Protein AF-0000000075719813 (afdb_homodimer)

Nearest PDB structures (foldseek):
  4p6z-assembly1_S  TM=9.663E-01  e=1.764E-14  Homo sapiens
  6uri-assembly1_S  TM=9.688E-01  e=1.043E-13  Homo sapiens
  7r4h-assembly1_S  TM=9.570E-01  e=7.222E-14  Homo sapiens
  6owt-assembly1_S  TM=9.642E-01  e=3.144E-13  Rattus norvegicus
  6cm9-assembly1_S  TM=9.574E-01  e=3.554E-13  Homo sapiens

Sequence (282 aa):
MIKFFLIVNRYGQTRLAQYYGERPSIEERQKLESEIIRQCVSRNEQMSFTFHHGDLKIVYKRYLAIYCIAAVEEDSNEIAVVSFFDFFFQTLREYFGDITEFHILYNLPQAYTALNEIIVDGQIVETSKQKVVTMLNSIYIMIKFFLIVNRYGQTRLAQYYGERPSIEERQKLESEIIRQCVSRNEQMSFTFHHGDLKIVYKRYLAIYCIAAVEEDSNEIAVVSFFDFFFQTLREYFGDITEFHILYNLPQAYTALNEIIVDGQIVETSKQKVVTMLNSIYI

Solvent-accessible surface area (backbone atoms only — not comparable to full-atom values): 15788 Å² total; per-residue (Å²): 74,38,40,31,41,35,35,24,37,82,85,65,47,76,77,43,59,47,76,27,83,82,75,70,54,69,68,55,47,52,54,52,48,53,54,50,45,51,55,60,71,69,49,59,92,84,53,74,52,56,50,73,60,88,92,35,32,35,41,42,49,76,59,95,57,34,35,41,39,33,36,27,43,84,85,42,60,63,66,60,52,54,50,46,52,52,49,51,50,51,43,44,23,71,71,67,70,47,81,47,69,65,51,44,56,68,34,45,72,57,51,51,51,48,46,57,62,25,34,56,86,27,35,82,76,49,86,50,56,64,60,50,52,50,52,50,40,67,75,75,94,72,39,40,32,43,37,34,25,36,82,85,65,47,75,77,44,60,47,74,28,82,79,74,70,54,71,68,56,47,50,54,52,47,53,55,50,44,51,54,59,71,69,49,57,91,87,53,72,50,56,51,72,58,88,92,34,33,35,40,43,51,77,59,94,57,33,34,40,40,32,34,27,42,84,84,43,59,62,66,59,51,53,48,46,53,52,50,52,52,52,43,44,22,71,71,67,72,47,80,49,67,62,51,45,55,69,34,45,71,57,50,52,52,46,47,56,60,26,35,56,89,29,34,82,76,50,86,51,55,66,60,49,52,52,52,52,42,67,75,76,95

InterPro domains:
  IPR011012 Longin-like domain superfamily [SSF64356] (1-137)
  IPR016635 Adaptor protein complex, sigma subunit [PIRSF015588] (1-137)
  IPR016635 Adaptor protein complex, sigma subunit [PTHR11753] (2-137)
  IPR022775 AP complex, mu/sigma subunit [PF01217] (1-137)

Secondary structure (DSSP, 8-state):
-EEEEEEEETTS-EEEEEE-SS---HHHHHHHHHHHHHHHHHS-TTS-SEEEETTEEEEEEEETTEEEEEEE-TTS-HHHHHHHHHHHHHHHHHHHS--SHHHHHTTHHHHHHHHHHHEETTEE----HHHHHHHHHHHH-/-EEEEEEEETTS-EEEEEE-SS---HHHHHHHHHHHHHHHHHS-TTS-SEEEETTEEEEEEEETTEEEEEEE-TTS-HHHHHHHHHHHHHHHHHHHS--SHHHHHTTHHHHHHHHHHHEETTEE----HHHHHHHHHHHH-

Foldseek 3Di:
DWQKKFKAFLVLHTLDIDGFDDDDDPVVVVVVSSVVSVVVNPDDPPDAQWDDDVQWIWGWDDDPGMMMIITDHPPDDNVVVVLVVVQLLVLLCVQQVDDDPVSCNVCVVLSVQLVCVQDDNRDGDDRDSVVSNVVSVVVPD/DWQKKFKAFLVLHTLDIDGFDDDDDPVVVVVVSSVVSVVQNPDDPPDAQWDDDVQWIWGWDDDPGMMMIITDHPPDDNVVVVLVVVQLLVLLCVQQVDDDPVSCNVCVVLSVQLVCVQDDNRDGDDRDSVVSNVVSVVVPD

Radius of gyration: 19.2 Å; Cα contacts (8 Å, |Δi|>4): 393; chains: 2; bounding box: 37×56×49 Å

Organism: Trichomonas vaginalis (strain ATCC PRA-98 / G3) (NCBI:txid412133)

pLDDT: mean 92.52, std 5.76, range [66.75, 98.44]

Structure (mmCIF, N/CA/C/O backbone):
data_AF-0000000075719813-model_v1
#
loop_
_entity.id
_entity.type
_entity.pdbx_description
1 polymer 'AP complex subunit sigma'
#
loop_
_atom_site.group_PDB
_atom_site.id
_atom_site.type_symbol
_atom_site.label_atom_id
_atom_site.label_alt_id
_atom_site.label_comp_id
_atom_site.label_asym_id
_atom_site.label_entity_id
_atom_site.label_seq_id
_atom_site.pdbx_PDB_ins_code
_atom_site.Cartn_x
_atom_site.Cartn_y
_atom_site.Cartn_z
_atom_site.occupancy
_atom_site.B_iso_or_equiv
_atom_site.auth_seq_id
_atom_site.auth_comp_id
_atom_site.auth_asym_id
_atom_site.auth_atom_id
_atom_site.pdbx_PDB_model_num
ATOM 1 N N . MET A 1 1 ? -6.551 -19.406 -12.961 1 94.12 1 MET A N 1
ATOM 2 C CA . MET A 1 1 ? -6.82 -18 -12.617 1 94.12 1 MET A CA 1
ATOM 3 C C . MET A 1 1 ? -6.27 -17.656 -11.242 1 94.12 1 MET A C 1
ATOM 5 O O . MET A 1 1 ? -6.34 -18.484 -10.32 1 94.12 1 MET A O 1
ATOM 9 N N . ILE A 1 2 ? -5.742 -16.578 -11.109 1 97.31 2 ILE A N 1
ATOM 10 C CA . ILE A 1 2 ? -5.227 -16.094 -9.836 1 97.31 2 ILE A CA 1
ATOM 11 C C . ILE A 1 2 ? -6.375 -15.57 -8.977 1 97.31 2 ILE A C 1
ATOM 13 O O . ILE A 1 2 ? -7.207 -14.789 -9.453 1 97.31 2 ILE A O 1
ATOM 17 N N . LYS A 1 3 ? -6.391 -16.016 -7.77 1 96.88 3 LYS A N 1
ATOM 18 C CA . LYS A 1 3 ? -7.422 -15.555 -6.84 1 96.88 3 LYS A CA 1
ATOM 19 C C . LYS A 1 3 ? -6.949 -14.336 -6.051 1 96.88 3 LYS A C 1
ATOM 21 O O . LYS A 1 3 ? -7.73 -13.422 -5.789 1 96.88 3 LYS A O 1
ATOM 26 N N . PHE A 1 4 ? -5.781 -14.344 -5.637 1 97.81 4 PHE A N 1
ATOM 27 C CA . PHE A 1 4 ? -5.184 -13.156 -5.043 1 97.81 4 PHE A CA 1
ATOM 28 C C . PHE A 1 4 ? -3.666 -13.188 -5.18 1 97.81 4 PHE A C 1
ATOM 30 O O . PHE A 1 4 ? -3.082 -14.242 -5.422 1 97.81 4 PHE A O 1
ATOM 37 N N . PHE A 1 5 ? -3.092 -12.078 -5.105 1 98.38 5 PHE A N 1
ATOM 38 C CA . PHE A 1 5 ? -1.653 -11.852 -5.188 1 98.38 5 PHE A CA 1
ATOM 39 C C . PHE A 1 5 ? -1.184 -10.961 -4.039 1 98.38 5 PHE A C 1
ATOM 41 O O . PHE A 1 5 ? -1.769 -9.906 -3.785 1 98.38 5 PHE A O 1
ATOM 48 N N . LEU A 1 6 ? -0.116 -11.422 -3.314 1 98.06 6 LEU A N 1
ATOM 49 C CA . LEU A 1 6 ? 0.406 -10.703 -2.158 1 98.06 6 LEU A CA 1
ATOM 50 C C . LEU A 1 6 ? 1.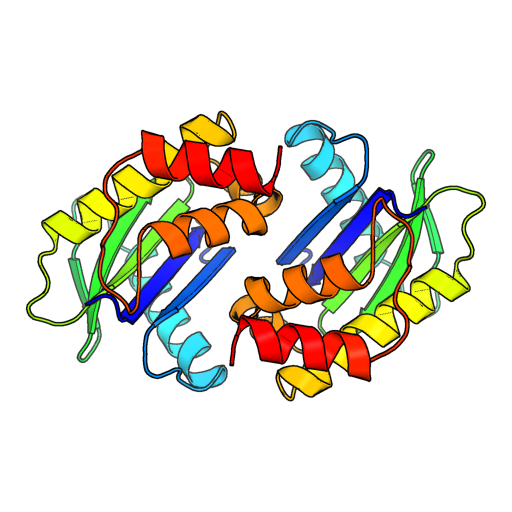903 -10.461 -2.303 1 98.06 6 LEU A C 1
ATOM 52 O O . LEU A 1 6 ? 2.629 -11.305 -2.824 1 98.06 6 LEU A O 1
ATOM 56 N N . ILE A 1 7 ? 2.328 -9.375 -1.845 1 97.69 7 ILE A N 1
ATOM 57 C CA . ILE A 1 7 ? 3.732 -9.109 -1.557 1 97.69 7 ILE A CA 1
ATOM 58 C C . ILE A 1 7 ? 3.93 -8.945 -0.051 1 97.69 7 ILE A C 1
ATOM 60 O O . ILE A 1 7 ? 3.275 -8.109 0.581 1 97.69 7 ILE A O 1
ATOM 64 N N . VAL A 1 8 ? 4.828 -9.773 0.473 1 96.5 8 VAL A N 1
ATOM 65 C CA . VAL A 1 8 ? 5.004 -9.875 1.918 1 96.5 8 VAL A CA 1
ATOM 66 C C . VAL A 1 8 ? 6.48 -9.727 2.271 1 96.5 8 VAL A C 1
ATOM 68 O O . VAL A 1 8 ? 7.348 -10.281 1.594 1 96.5 8 VAL A O 1
ATOM 71 N N . ASN A 1 9 ? 6.766 -8.969 3.334 1 94.5 9 ASN A N 1
ATOM 72 C CA . ASN A 1 9 ? 8.164 -8.852 3.727 1 94.5 9 ASN A CA 1
ATOM 73 C C . ASN A 1 9 ? 8.609 -10.031 4.582 1 94.5 9 ASN A C 1
ATOM 75 O O . ASN A 1 9 ? 7.812 -10.922 4.879 1 94.5 9 ASN A O 1
ATOM 79 N N . ARG A 1 10 ? 9.852 -10.008 4.973 1 89.56 10 ARG A N 1
ATOM 80 C CA . ARG A 1 10 ? 10.453 -11.141 5.664 1 89.56 10 ARG A CA 1
ATOM 81 C C . ARG A 1 10 ? 9.82 -11.344 7.035 1 89.56 10 ARG A C 1
ATOM 83 O O . ARG A 1 10 ? 9.961 -12.414 7.637 1 89.56 10 ARG A O 1
ATOM 90 N N . TYR A 1 11 ? 9.109 -10.352 7.531 1 90.88 11 TYR A N 1
ATOM 91 C CA . TYR A 1 11 ? 8.492 -10.445 8.852 1 90.88 11 TYR A CA 1
ATOM 92 C C . TYR A 1 11 ? 7.039 -10.891 8.742 1 90.88 11 TYR A C 1
ATOM 94 O O . TYR A 1 11 ? 6.324 -10.953 9.742 1 90.88 11 TYR A O 1
ATOM 102 N N . GLY A 1 12 ? 6.605 -11.109 7.566 1 93.31 12 GLY A N 1
ATOM 103 C CA . GLY A 1 12 ? 5.25 -11.594 7.352 1 93.31 12 GLY A CA 1
ATOM 104 C C . GLY A 1 12 ? 4.234 -10.469 7.207 1 93.31 12 GLY A C 1
ATOM 105 O O . GLY A 1 12 ? 3.029 -10.703 7.332 1 93.31 12 GLY A O 1
ATOM 106 N N . GLN A 1 13 ? 4.738 -9.281 7.012 1 92.69 13 GLN A N 1
ATOM 107 C CA . GLN A 1 13 ? 3.828 -8.156 6.836 1 92.69 13 GLN A CA 1
ATOM 108 C C . GLN A 1 13 ? 3.457 -7.969 5.371 1 92.69 13 GLN A C 1
ATOM 110 O O . GLN A 1 13 ? 4.336 -7.902 4.504 1 92.69 13 GLN A O 1
ATOM 115 N N . THR A 1 14 ? 2.166 -7.859 5.125 1 95.94 14 THR A N 1
ATOM 116 C CA . THR A 1 14 ? 1.684 -7.645 3.766 1 95.94 14 THR A CA 1
ATOM 117 C C . THR A 1 14 ? 1.892 -6.191 3.344 1 95.94 14 THR A C 1
ATOM 119 O O . THR A 1 14 ? 1.506 -5.27 4.062 1 95.94 14 THR A O 1
ATOM 122 N N . ARG A 1 15 ? 2.541 -5.992 2.205 1 95.25 15 ARG A N 1
ATOM 123 C CA . ARG A 1 15 ? 2.793 -4.66 1.668 1 95.25 15 ARG A CA 1
ATOM 124 C C . ARG A 1 15 ? 1.827 -4.336 0.533 1 95.25 15 ARG A C 1
ATOM 126 O O . ARG A 1 15 ? 1.467 -3.174 0.331 1 95.25 15 ARG A O 1
ATOM 133 N N . LEU A 1 16 ? 1.413 -5.363 -0.159 1 97.38 16 LEU A N 1
ATOM 134 C CA . LEU A 1 16 ? 0.489 -5.242 -1.281 1 97.38 16 LEU A CA 1
ATOM 135 C C . LEU A 1 16 ? -0.438 -6.449 -1.354 1 97.38 16 LEU A C 1
ATOM 137 O O . LEU A 1 16 ? 0.01 -7.59 -1.221 1 97.38 16 LEU A O 1
ATOM 141 N N . ALA A 1 17 ? -1.687 -6.234 -1.434 1 97.38 17 ALA A N 1
ATOM 142 C CA . ALA A 1 17 ? -2.684 -7.289 -1.585 1 97.38 17 ALA A CA 1
ATOM 143 C C . ALA A 1 17 ? -3.66 -6.965 -2.713 1 97.38 17 ALA A C 1
ATOM 145 O O . ALA A 1 17 ? -4.211 -5.863 -2.766 1 97.38 17 ALA A O 1
ATOM 146 N N . GLN A 1 18 ? -3.855 -7.883 -3.607 1 96.94 18 GLN A N 1
ATOM 147 C CA . GLN A 1 18 ? -4.828 -7.758 -4.688 1 96.94 18 GLN A CA 1
ATOM 148 C C . GLN A 1 18 ? -5.664 -9.031 -4.824 1 96.94 18 GLN A C 1
ATOM 150 O O . GLN A 1 18 ? -5.117 -10.125 -4.977 1 96.94 18 GLN A O 1
ATOM 155 N N . TYR A 1 19 ? -6.902 -8.898 -4.754 1 96.06 19 TYR A N 1
ATOM 156 C CA . TYR A 1 19 ? -7.836 -10.016 -4.875 1 96.06 19 TYR A CA 1
ATOM 157 C C . TYR A 1 19 ? -8.633 -9.922 -6.168 1 96.06 19 TYR A C 1
ATOM 159 O O . TYR A 1 19 ? -9 -8.82 -6.602 1 96.06 19 TYR A O 1
ATOM 167 N N . TYR A 1 20 ? -8.852 -11.047 -6.684 1 95.31 20 TYR A N 1
ATOM 168 C CA . TYR A 1 20 ? -9.617 -11.109 -7.918 1 95.31 20 TYR A CA 1
ATOM 169 C C . TYR A 1 20 ? -10.883 -11.938 -7.73 1 95.31 20 TYR A C 1
ATOM 171 O O . TYR A 1 20 ? -10.859 -12.984 -7.07 1 95.31 20 TYR A O 1
ATOM 179 N N . GLY A 1 21 ? -11.93 -11.555 -8.289 1 89.62 21 GLY A N 1
ATOM 180 C CA . GLY A 1 21 ? -13.188 -12.266 -8.164 1 89.62 21 GLY A CA 1
ATOM 181 C C . GLY A 1 21 ? -13.898 -11.992 -6.852 1 89.62 21 GLY A C 1
ATOM 182 O O . GLY A 1 21 ? -14.086 -10.836 -6.473 1 89.62 21 GLY A O 1
ATOM 183 N N . GLU A 1 22 ? -14.273 -13.109 -6.129 1 83.19 22 GLU A N 1
ATOM 184 C CA . GLU A 1 22 ? -14.984 -12.938 -4.863 1 83.19 22 GLU A CA 1
ATOM 185 C C . GLU A 1 22 ? -14.047 -12.43 -3.771 1 83.19 22 GLU A C 1
ATOM 187 O O . GLU A 1 22 ? -12.914 -12.906 -3.645 1 83.19 22 GLU A O 1
ATOM 192 N N . ARG A 1 23 ? -14.492 -11.453 -3.094 1 82.88 23 ARG A N 1
ATOM 193 C CA . ARG A 1 23 ? -13.703 -10.883 -2.006 1 82.88 23 ARG A CA 1
ATOM 194 C C . ARG A 1 23 ? -14.273 -11.289 -0.649 1 82.88 23 ARG A C 1
ATOM 196 O O . ARG A 1 23 ? -15.328 -10.805 -0.239 1 82.88 23 ARG A O 1
ATOM 203 N N . PRO A 1 24 ? -13.484 -12.188 -0.061 1 88.06 24 PRO A N 1
ATOM 204 C CA . PRO A 1 24 ? -13.906 -12.516 1.302 1 88.06 24 PRO A CA 1
ATOM 205 C C . PRO A 1 24 ? -13.922 -11.305 2.225 1 88.06 24 PRO A C 1
ATOM 207 O O . PRO A 1 24 ? -13.438 -10.234 1.854 1 88.06 24 PRO A O 1
ATOM 210 N N . SER A 1 25 ? -14.602 -11.461 3.352 1 90 25 SER A N 1
ATOM 211 C CA . SER A 1 25 ? -14.57 -10.398 4.352 1 90 25 SER A CA 1
ATOM 212 C C . SER A 1 25 ? -13.148 -10.086 4.789 1 90 25 SER A C 1
ATOM 214 O O . SER A 1 25 ? -12.234 -10.891 4.574 1 90 25 SER A O 1
ATOM 216 N N . ILE A 1 26 ? -12.938 -9.023 5.398 1 90.12 26 ILE A N 1
ATOM 217 C CA . ILE A 1 26 ? -11.625 -8.602 5.871 1 90.12 26 ILE A CA 1
ATOM 218 C C . ILE A 1 26 ? -11.094 -9.625 6.879 1 90.12 26 ILE A C 1
ATOM 220 O O . ILE A 1 26 ? -9.922 -10 6.824 1 90.12 26 ILE A O 1
ATOM 224 N N . GLU A 1 27 ? -11.945 -10.055 7.73 1 91.06 27 GLU A N 1
ATOM 225 C CA . GLU A 1 27 ? -11.555 -11.031 8.742 1 91.06 27 GLU A CA 1
ATOM 226 C C . GLU A 1 27 ? -11.094 -12.336 8.102 1 91.06 27 GLU A C 1
ATOM 228 O O . GLU A 1 27 ? -10.094 -12.922 8.523 1 91.06 27 GLU A O 1
ATOM 233 N N . GLU A 1 28 ? -11.82 -12.773 7.098 1 92.62 28 GLU A N 1
ATOM 234 C CA . GLU A 1 28 ? -11.469 -14 6.387 1 92.62 28 GLU A CA 1
ATOM 235 C C . GLU A 1 28 ? -10.148 -13.852 5.645 1 92.62 28 GLU A C 1
ATOM 237 O O . GLU A 1 28 ? -9.32 -14.766 5.641 1 92.62 28 GLU A O 1
ATOM 242 N N . ARG A 1 29 ? -9.945 -12.703 5.047 1 93.81 29 ARG A N 1
ATOM 243 C CA . ARG A 1 29 ? -8.703 -12.438 4.328 1 93.81 29 ARG A CA 1
ATOM 244 C C . ARG A 1 29 ? -7.516 -12.43 5.281 1 93.81 29 ARG A C 1
ATOM 246 O O . ARG A 1 29 ? -6.48 -13.039 5 1 93.81 29 ARG A O 1
ATOM 253 N N . GLN A 1 30 ? -7.695 -11.773 6.41 1 94.12 30 GLN A N 1
ATOM 254 C CA . GLN A 1 30 ? -6.637 -11.695 7.41 1 94.12 30 GLN A CA 1
ATOM 255 C C . GLN A 1 30 ? -6.234 -13.086 7.891 1 94.12 30 GLN A C 1
ATOM 257 O O . GLN A 1 30 ? -5.043 -13.398 7.977 1 94.12 30 GLN A O 1
ATOM 262 N N . LYS A 1 31 ? -7.234 -13.859 8.203 1 95 31 LYS A N 1
ATOM 263 C CA . LYS A 1 31 ? -6.98 -15.219 8.68 1 95 31 LYS A CA 1
ATOM 264 C C . LYS A 1 31 ? -6.277 -16.047 7.613 1 95 31 LYS A C 1
ATOM 266 O O . LYS A 1 31 ? -5.277 -16.719 7.895 1 95 31 LYS A O 1
ATOM 271 N N . LEU A 1 32 ? -6.812 -16 6.453 1 94.88 32 LEU A N 1
ATOM 272 C CA . LEU A 1 32 ? -6.273 -16.75 5.332 1 94.88 32 LEU A CA 1
ATOM 273 C C . LEU A 1 32 ? -4.828 -16.359 5.055 1 94.88 32 LEU A C 1
ATOM 275 O O . LEU A 1 32 ? -3.955 -17.234 4.949 1 94.88 32 LEU A O 1
ATOM 279 N N . GLU A 1 33 ? -4.535 -15.086 4.984 1 96.38 33 GLU A N 1
ATOM 280 C CA . GLU A 1 33 ? -3.189 -14.594 4.703 1 96.38 33 GLU A CA 1
ATOM 281 C C . GLU A 1 33 ? -2.213 -15 5.805 1 96.38 33 GLU A C 1
ATOM 283 O O . GLU A 1 33 ? -1.09 -15.422 5.523 1 96.38 33 GLU A O 1
ATOM 288 N N . SER A 1 34 ? -2.705 -14.82 7.039 1 96.19 34 SER A N 1
ATOM 289 C CA . SER A 1 34 ? -1.83 -15.156 8.156 1 96.19 34 SER A CA 1
ATOM 290 C C . SER A 1 34 ? -1.366 -16.609 8.078 1 96.19 34 SER A C 1
ATOM 292 O O . SER A 1 34 ? -0.189 -16.906 8.297 1 96.19 34 SER A O 1
ATOM 294 N N . GLU A 1 35 ? -2.244 -17.5 7.746 1 96.44 35 GLU A N 1
ATOM 295 C CA . GLU A 1 35 ? -1.926 -18.922 7.656 1 96.44 35 GLU A CA 1
ATOM 296 C C . GLU A 1 35 ? -0.995 -19.219 6.48 1 96.44 35 GLU A C 1
ATOM 298 O O . GLU A 1 35 ? 0.004 -19.922 6.633 1 96.44 35 GLU A O 1
ATOM 303 N N . ILE A 1 36 ? -1.249 -18.641 5.398 1 96.88 36 ILE A N 1
ATOM 304 C CA . ILE A 1 36 ? -0.488 -18.875 4.176 1 96.88 36 ILE A CA 1
ATOM 305 C C . ILE A 1 36 ? 0.91 -18.281 4.312 1 96.88 36 ILE A C 1
ATOM 307 O O . ILE A 1 36 ? 1.902 -18.906 3.951 1 96.88 36 ILE A O 1
ATOM 311 N N . ILE A 1 37 ? 0.964 -17.078 4.84 1 96.75 37 ILE A N 1
ATOM 312 C CA . ILE A 1 37 ? 2.236 -16.391 4.988 1 96.75 37 ILE A CA 1
ATOM 313 C C . ILE A 1 37 ? 3.137 -17.156 5.953 1 96.75 37 ILE A C 1
ATOM 315 O O . ILE A 1 37 ? 4.328 -17.344 5.688 1 96.75 37 ILE A O 1
ATOM 319 N N . ARG A 1 38 ? 2.543 -17.609 7.02 1 94.75 38 ARG A N 1
ATOM 320 C CA . ARG A 1 38 ? 3.307 -18.406 7.973 1 94.75 38 ARG A CA 1
ATOM 321 C C . ARG A 1 38 ? 3.902 -19.641 7.301 1 94.75 38 ARG A C 1
ATOM 323 O O . ARG A 1 38 ? 5.062 -19.984 7.535 1 94.75 38 ARG A O 1
ATOM 330 N N . GLN A 1 39 ? 3.174 -20.281 6.465 1 93.19 39 GLN A N 1
ATOM 331 C CA . GLN A 1 39 ? 3.625 -21.469 5.746 1 93.19 39 GLN A CA 1
ATOM 332 C C . GLN A 1 39 ? 4.75 -21.141 4.773 1 93.19 39 GLN A C 1
ATOM 334 O O . GLN A 1 39 ? 5.723 -21.875 4.656 1 93.19 39 GLN A O 1
ATOM 339 N N . CYS A 1 40 ? 4.633 -20.031 4.109 1 93.12 40 CYS A N 1
ATOM 340 C CA . CYS A 1 40 ? 5.637 -19.609 3.139 1 93.12 40 CYS A CA 1
ATOM 341 C C . CYS A 1 40 ? 6.949 -19.266 3.826 1 93.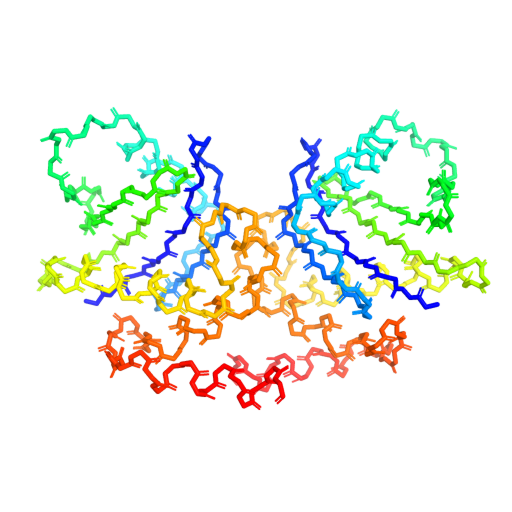12 40 CYS A C 1
ATOM 343 O O . CYS A 1 40 ? 8.023 -19.672 3.371 1 93.12 40 CYS A O 1
ATOM 345 N N . VAL A 1 41 ? 6.883 -18.516 4.914 1 88.94 41 VAL A N 1
ATOM 346 C CA . VAL A 1 41 ? 8.062 -18 5.605 1 88.94 41 VAL A CA 1
ATOM 347 C C . VAL A 1 41 ? 8.773 -19.141 6.32 1 88.94 41 VAL A C 1
ATOM 349 O O . VAL A 1 41 ? 10.008 -19.156 6.426 1 88.94 41 VAL A O 1
ATOM 352 N N . SER A 1 42 ? 8.008 -20.125 6.766 1 88.62 42 SER A N 1
ATOM 353 C CA . SER A 1 42 ? 8.57 -21.234 7.527 1 88.62 42 SER A CA 1
ATOM 354 C C . SER A 1 42 ? 9.211 -22.266 6.609 1 88.62 42 SER A C 1
ATOM 356 O O . SER A 1 42 ? 9.945 -23.156 7.074 1 88.62 42 SER A O 1
ATOM 358 N N . ARG A 1 43 ? 8.992 -22.188 5.422 1 83.06 43 ARG A N 1
ATOM 359 C CA . ARG A 1 43 ? 9.484 -23.188 4.488 1 83.06 43 ARG A CA 1
ATOM 360 C C . ARG A 1 43 ? 10.953 -22.938 4.145 1 83.06 43 ARG A C 1
ATOM 362 O O . ARG A 1 43 ? 11.391 -21.797 4.078 1 83.06 43 ARG A O 1
ATOM 369 N N . ASN A 1 44 ? 11.648 -23.969 3.977 1 74.5 44 ASN A N 1
ATOM 370 C CA . ASN A 1 44 ? 13.055 -23.922 3.592 1 74.5 44 ASN A CA 1
ATOM 371 C C . ASN A 1 44 ? 13.219 -23.734 2.086 1 74.5 44 ASN A C 1
ATOM 373 O O . ASN A 1 44 ? 12.344 -24.125 1.31 1 74.5 44 ASN A O 1
ATOM 377 N N . GLU A 1 45 ? 14.266 -23.109 1.699 1 66.75 45 GLU A N 1
ATOM 378 C CA . GLU A 1 45 ? 14.562 -22.766 0.312 1 66.75 45 GLU A CA 1
ATOM 379 C C . GLU A 1 45 ? 14.594 -24.016 -0.567 1 66.75 45 GLU A C 1
ATOM 381 O O . GLU A 1 45 ? 14.461 -23.922 -1.789 1 66.75 45 GLU A O 1
ATOM 386 N N . GLN A 1 46 ? 14.617 -25.125 0.006 1 71 46 GLN A N 1
ATOM 387 C CA . GLN A 1 46 ? 14.758 -26.359 -0.759 1 71 46 GLN A CA 1
ATOM 388 C C . GLN A 1 46 ? 13.391 -26.922 -1.123 1 71 46 GLN A C 1
ATOM 390 O O . GLN A 1 46 ? 13.289 -27.844 -1.949 1 71 46 GLN A O 1
ATOM 395 N N . MET A 1 47 ? 12.406 -26.266 -0.607 1 68.88 47 MET A N 1
ATOM 396 C CA . MET A 1 47 ? 11.062 -26.812 -0.845 1 68.88 47 MET A CA 1
ATOM 397 C C . MET A 1 47 ? 10.469 -26.234 -2.125 1 68.88 47 MET A C 1
ATOM 399 O O . MET A 1 47 ? 10.922 -25.188 -2.613 1 68.88 47 MET A O 1
ATOM 403 N N . SER A 1 48 ? 9.492 -26.984 -2.68 1 82.06 48 SER A N 1
ATOM 404 C CA . SER A 1 48 ? 8.805 -26.562 -3.891 1 82.06 48 SER A CA 1
ATOM 405 C C . SER A 1 48 ? 8.125 -25.203 -3.699 1 82.06 48 SER A C 1
ATOM 407 O O . SER A 1 48 ? 7.766 -24.828 -2.578 1 82.06 48 SER A O 1
ATOM 409 N N . PHE A 1 49 ? 8 -24.438 -4.73 1 89.62 49 PHE A N 1
ATOM 410 C CA . PHE A 1 49 ? 7.406 -23.109 -4.684 1 89.62 49 PHE A CA 1
ATOM 411 C C . PHE A 1 49 ? 5.883 -23.203 -4.691 1 89.62 49 PHE A C 1
ATOM 413 O O . PHE A 1 49 ? 5.195 -22.188 -4.844 1 89.62 49 PHE A O 1
ATOM 420 N N . THR A 1 50 ? 5.422 -24.484 -4.547 1 94.19 50 THR A N 1
ATOM 421 C CA . THR A 1 50 ? 3.975 -24.656 -4.574 1 94.19 50 THR A CA 1
ATOM 422 C C . THR A 1 50 ? 3.52 -25.562 -3.434 1 94.19 50 THR A C 1
ATOM 424 O O . THR A 1 50 ? 4.234 -26.484 -3.041 1 94.19 50 THR A O 1
ATOM 427 N N . PHE A 1 51 ? 2.385 -25.297 -2.873 1 94.56 51 PHE A N 1
ATOM 428 C CA . PHE A 1 51 ? 1.731 -26.172 -1.905 1 94.56 51 PHE A CA 1
ATOM 429 C C . PHE A 1 51 ? 0.234 -25.891 -1.85 1 94.56 51 PHE A C 1
ATOM 431 O O . PHE A 1 51 ? -0.247 -24.938 -2.449 1 94.56 51 PHE A O 1
ATOM 438 N N . HIS A 1 52 ? -0.454 -26.766 -1.172 1 95.19 52 HIS A N 1
ATOM 439 C CA . HIS A 1 52 ? -1.897 -26.594 -1.055 1 95.19 52 HIS A CA 1
ATOM 440 C C . HIS A 1 52 ? -2.281 -26.078 0.332 1 95.19 52 HIS A C 1
ATOM 442 O O . HIS A 1 52 ? -1.697 -26.5 1.334 1 95.19 52 HIS A O 1
ATOM 448 N N . HIS A 1 53 ? -3.186 -25.188 0.421 1 94.56 53 HIS A N 1
ATOM 449 C CA . HIS A 1 53 ? -3.871 -24.734 1.628 1 94.56 53 HIS A CA 1
ATOM 450 C C . HIS A 1 53 ? -5.387 -24.844 1.473 1 94.56 53 HIS A C 1
ATOM 452 O O . HIS A 1 53 ? -6.012 -23.969 0.853 1 94.56 53 HIS A O 1
ATOM 458 N N . GLY A 1 54 ? -5.93 -25.906 2.029 1 92.12 54 GLY A N 1
ATOM 459 C CA . GLY A 1 54 ? -7.324 -26.188 1.732 1 92.12 54 GLY A CA 1
ATOM 460 C C . GLY A 1 54 ? -7.586 -26.422 0.256 1 92.12 54 GLY A C 1
ATOM 461 O O . GLY A 1 54 ? -6.926 -27.25 -0.373 1 92.12 54 GLY A O 1
ATOM 462 N N . ASP A 1 55 ? -8.5 -25.625 -0.3 1 90.75 55 ASP A N 1
ATOM 463 C CA . ASP A 1 55 ? -8.875 -25.781 -1.701 1 90.75 55 ASP A CA 1
ATOM 464 C C . ASP A 1 55 ? -8.062 -24.859 -2.6 1 90.75 55 ASP A C 1
ATOM 466 O O . ASP A 1 55 ? -8.273 -24.812 -3.812 1 90.75 55 ASP A O 1
ATOM 470 N N . LEU A 1 56 ? -7.156 -24.203 -1.972 1 93.62 56 LEU A N 1
ATOM 471 C CA . LEU A 1 56 ? -6.355 -23.25 -2.738 1 93.62 56 LEU A CA 1
ATOM 472 C C . LEU A 1 56 ? -4.988 -23.844 -3.072 1 93.62 56 LEU A C 1
ATOM 474 O O . LEU A 1 56 ? -4.379 -24.516 -2.24 1 93.62 56 LEU A O 1
ATOM 478 N N . LYS A 1 57 ? -4.59 -23.672 -4.297 1 97.19 57 LYS A N 1
ATOM 479 C CA . LYS A 1 57 ? -3.205 -23.922 -4.684 1 97.19 57 LYS A CA 1
ATOM 480 C C . LYS A 1 57 ? -2.363 -22.656 -4.543 1 97.19 57 LYS A C 1
ATOM 482 O O . LYS A 1 57 ? -2.688 -21.609 -5.121 1 97.19 57 LYS A O 1
ATOM 487 N N . ILE A 1 58 ? -1.276 -22.719 -3.742 1 97.62 58 ILE A N 1
ATOM 488 C CA . ILE A 1 58 ? -0.439 -21.562 -3.461 1 97.62 58 ILE A CA 1
ATOM 489 C C . ILE A 1 58 ? 0.864 -21.656 -4.25 1 97.62 58 ILE A C 1
ATOM 491 O O . ILE A 1 58 ? 1.496 -22.719 -4.285 1 97.62 58 ILE A O 1
ATOM 495 N N . VAL A 1 59 ? 1.188 -20.641 -4.949 1 97.5 59 VAL A N 1
ATOM 496 C CA . VAL A 1 59 ? 2.484 -20.469 -5.598 1 97.5 59 VAL A CA 1
ATOM 497 C C . VAL A 1 59 ? 3.23 -19.297 -4.969 1 97.5 59 VAL A C 1
ATOM 499 O O . VAL A 1 59 ? 2.668 -18.219 -4.805 1 97.5 59 VAL A O 1
ATOM 502 N N . TYR A 1 60 ? 4.445 -19.5 -4.555 1 96.75 60 TYR A N 1
ATOM 503 C CA . TYR A 1 60 ? 5.156 -18.391 -3.928 1 96.75 60 TYR A CA 1
ATOM 504 C C . TYR A 1 60 ? 6.637 -18.422 -4.301 1 96.75 60 TYR A C 1
ATOM 506 O O . TYR A 1 60 ? 7.152 -19.438 -4.758 1 96.75 60 TYR A O 1
ATOM 514 N N . LYS A 1 61 ? 7.273 -17.359 -4.191 1 94.44 61 LYS A N 1
ATOM 515 C CA . LYS A 1 61 ? 8.695 -17.188 -4.465 1 94.44 61 LYS A CA 1
ATOM 516 C C . LYS A 1 61 ? 9.297 -16.078 -3.607 1 94.44 61 LYS A C 1
ATOM 518 O O . LYS A 1 61 ? 8.672 -15.047 -3.395 1 94.44 61 LYS A O 1
ATOM 523 N N . ARG A 1 62 ? 10.461 -16.281 -3.154 1 91.56 62 ARG A N 1
ATOM 524 C CA . ARG A 1 62 ? 11.164 -15.297 -2.336 1 91.56 62 ARG A CA 1
ATOM 525 C C . ARG A 1 62 ? 12.188 -14.523 -3.162 1 91.56 62 ARG A C 1
ATOM 527 O O . ARG A 1 62 ? 12.938 -15.117 -3.936 1 91.56 62 ARG A O 1
ATOM 534 N N . TYR A 1 63 ? 12.164 -13.195 -3.023 1 88.5 63 TYR A N 1
ATOM 535 C CA . TYR A 1 63 ? 13.141 -12.297 -3.629 1 88.5 63 TYR A CA 1
ATOM 536 C C . TYR A 1 63 ? 13.922 -11.539 -2.561 1 88.5 63 TYR A C 1
ATOM 538 O O . TYR A 1 63 ? 13.617 -10.383 -2.268 1 88.5 63 TYR A O 1
ATOM 546 N N . LEU A 1 64 ? 14.859 -12.023 -1.973 1 84.88 64 LEU A N 1
ATOM 547 C CA . LEU A 1 64 ? 15.719 -11.508 -0.915 1 84.88 64 LEU A CA 1
ATOM 548 C C . LEU A 1 64 ? 14.906 -11.156 0.326 1 84.88 64 LEU A C 1
ATOM 550 O O . LEU A 1 64 ? 14.742 -11.984 1.225 1 84.88 64 LEU A O 1
ATOM 554 N N . ALA A 1 65 ? 14.242 -9.969 0.34 1 87.31 65 ALA A N 1
ATOM 555 C CA . ALA A 1 65 ? 13.562 -9.555 1.563 1 87.31 65 ALA A CA 1
ATOM 556 C C . ALA A 1 65 ? 12.047 -9.5 1.354 1 87.31 65 ALA A C 1
ATOM 558 O O . ALA A 1 65 ? 11.328 -8.906 2.16 1 87.31 65 ALA A O 1
ATOM 559 N N . ILE A 1 66 ? 11.609 -10.18 0.177 1 93.12 66 ILE A N 1
ATOM 560 C CA . ILE A 1 66 ? 10.18 -10.109 -0.12 1 93.12 66 ILE A CA 1
ATOM 561 C C . ILE A 1 66 ? 9.688 -11.461 -0.614 1 93.12 66 ILE A C 1
ATOM 563 O O . ILE A 1 66 ? 10.414 -12.188 -1.294 1 93.12 66 ILE A O 1
ATOM 567 N N . TYR A 1 67 ? 8.492 -11.789 -0.239 1 94.44 67 TYR A N 1
ATOM 568 C CA . TYR A 1 67 ? 7.793 -12.961 -0.756 1 94.44 67 TYR A CA 1
ATOM 569 C C . TYR A 1 67 ? 6.672 -12.547 -1.706 1 94.44 67 TYR A C 1
ATOM 571 O O . TYR A 1 67 ? 5.883 -11.656 -1.396 1 94.44 67 TYR A O 1
ATOM 579 N N . CYS A 1 68 ? 6.621 -13.219 -2.812 1 96.88 68 CYS A N 1
ATOM 580 C CA . CYS A 1 68 ? 5.445 -13.156 -3.676 1 96.88 68 CYS A CA 1
ATOM 581 C C . CYS A 1 68 ? 4.578 -14.398 -3.502 1 96.88 68 CYS A C 1
ATOM 583 O O . CYS A 1 68 ? 5.078 -15.523 -3.549 1 96.88 68 CYS A O 1
ATOM 585 N N . ILE A 1 69 ? 3.334 -14.148 -3.297 1 97.81 69 ILE A N 1
ATOM 586 C CA . ILE A 1 69 ? 2.418 -15.25 -3.035 1 97.81 69 ILE A CA 1
ATOM 587 C C . ILE A 1 69 ? 1.167 -15.102 -3.896 1 97.81 69 ILE A C 1
ATOM 589 O O . ILE A 1 69 ? 0.557 -14.031 -3.932 1 97.81 69 ILE A O 1
ATOM 593 N N . ALA A 1 70 ? 0.792 -16.172 -4.578 1 98.44 70 ALA A N 1
ATOM 594 C CA . ALA A 1 70 ? -0.458 -16.188 -5.332 1 98.44 70 ALA A CA 1
ATOM 595 C C . ALA A 1 70 ? -1.271 -17.438 -5.012 1 98.44 70 ALA A C 1
ATOM 597 O O . ALA A 1 70 ? -0.712 -18.531 -4.875 1 98.44 70 ALA A O 1
ATOM 598 N N . ALA A 1 71 ? -2.498 -17.25 -4.746 1 97.75 71 ALA A N 1
ATOM 599 C CA . ALA A 1 71 ? -3.434 -18.375 -4.742 1 97.75 71 ALA A CA 1
ATOM 600 C C . ALA A 1 71 ? -4.078 -18.547 -6.109 1 97.75 71 ALA A C 1
ATOM 602 O O . ALA A 1 71 ? -4.602 -17.594 -6.691 1 97.75 71 ALA A O 1
ATOM 603 N N . VAL A 1 72 ? -4.055 -19.797 -6.613 1 97.5 72 VAL A N 1
ATOM 604 C CA . VAL A 1 72 ? -4.516 -20.016 -7.977 1 97.5 72 VAL A CA 1
ATOM 605 C C . VAL A 1 72 ? -5.473 -21.219 -8.008 1 97.5 72 VAL A C 1
ATOM 607 O O . VAL A 1 72 ? -5.527 -22 -7.066 1 97.5 72 VAL A O 1
ATOM 610 N N . GLU A 1 73 ? -6.195 -21.25 -9.023 1 95 73 GLU A N 1
ATOM 611 C CA . GLU A 1 73 ? -7.055 -22.406 -9.234 1 95 73 GLU A CA 1
ATOM 612 C C . GLU A 1 73 ? -6.23 -23.672 -9.492 1 95 73 GLU A C 1
ATOM 614 O O . GLU A 1 73 ? -5.09 -23.578 -9.953 1 95 73 GLU A O 1
ATOM 619 N N . GLU A 1 74 ? -6.793 -24.781 -9.336 1 94.12 74 GLU A N 1
ATOM 620 C CA . GLU A 1 74 ? -6.117 -26.062 -9.406 1 94.12 74 GLU A CA 1
ATOM 621 C C . GLU A 1 74 ? -5.516 -26.297 -10.797 1 94.12 74 GLU A C 1
ATOM 623 O O . GLU A 1 74 ? -4.43 -26.875 -10.914 1 94.12 74 GLU A O 1
ATOM 628 N N . ASP A 1 75 ? -6.102 -25.828 -11.781 1 93.19 75 ASP A N 1
ATOM 629 C CA . ASP A 1 75 ? -5.676 -26.141 -13.141 1 93.19 75 ASP A CA 1
ATOM 630 C C . ASP A 1 75 ? -4.742 -25.047 -13.68 1 93.19 75 ASP A C 1
ATOM 632 O O . ASP A 1 75 ? -4.309 -25.109 -14.828 1 93.19 75 ASP A O 1
ATOM 636 N N . SER A 1 76 ? -4.387 -24.203 -12.828 1 92.81 76 SER A N 1
ATOM 637 C CA . SER A 1 76 ? -3.514 -23.125 -13.273 1 92.81 76 SER A CA 1
ATOM 638 C C . SER A 1 76 ? -2.086 -23.609 -13.477 1 92.81 76 SER A C 1
ATOM 640 O O . SER A 1 76 ? -1.639 -24.531 -12.797 1 92.81 76 SER A O 1
ATOM 642 N N . ASN A 1 77 ? -1.425 -23.062 -14.398 1 93.62 77 ASN A N 1
ATOM 643 C CA . ASN A 1 77 ? -0.026 -23.359 -14.703 1 93.62 77 ASN A CA 1
ATOM 644 C C . ASN A 1 77 ? 0.914 -22.641 -13.734 1 93.62 77 ASN A C 1
ATOM 646 O O . ASN A 1 77 ? 1.042 -21.422 -13.773 1 93.62 77 ASN A O 1
ATOM 650 N N . GLU A 1 78 ? 1.56 -23.359 -12.961 1 93.5 78 GLU A N 1
ATOM 651 C CA . GLU A 1 78 ? 2.416 -22.812 -11.906 1 93.5 78 GLU A CA 1
ATOM 652 C C . GLU A 1 78 ? 3.602 -22.047 -12.5 1 93.5 78 GLU A C 1
ATOM 654 O O . GLU A 1 78 ? 4.051 -21.047 -11.938 1 93.5 78 GLU A O 1
ATOM 659 N N . ILE A 1 79 ? 4.066 -22.578 -13.617 1 93.5 79 ILE A N 1
ATOM 660 C CA . ILE A 1 79 ? 5.203 -21.953 -14.281 1 93.5 79 ILE A CA 1
ATOM 661 C C . ILE A 1 79 ? 4.816 -20.547 -14.75 1 93.5 79 ILE A C 1
ATOM 663 O O . ILE A 1 79 ? 5.609 -19.609 -14.648 1 93.5 79 ILE A O 1
ATOM 667 N N . ALA A 1 80 ? 3.635 -20.422 -15.242 1 95.69 80 ALA A N 1
ATOM 668 C CA . ALA A 1 80 ? 3.141 -19.125 -15.688 1 95.69 80 ALA A CA 1
ATOM 669 C C . ALA A 1 80 ? 3.08 -18.141 -14.531 1 95.69 80 ALA A C 1
AT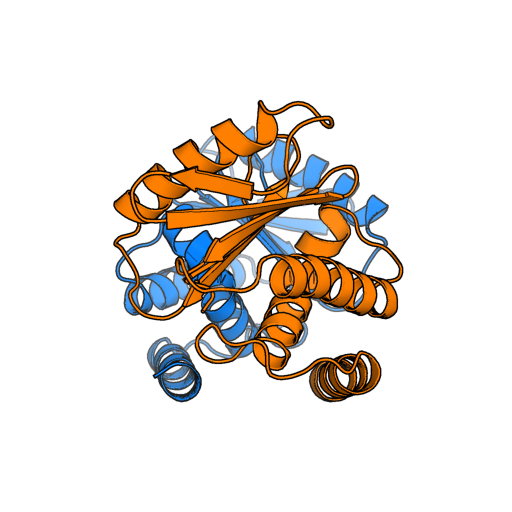OM 671 O O . ALA A 1 80 ? 3.389 -16.953 -14.703 1 95.69 80 ALA A O 1
ATOM 672 N N . VAL A 1 81 ? 2.75 -18.625 -13.367 1 96.94 81 VAL A N 1
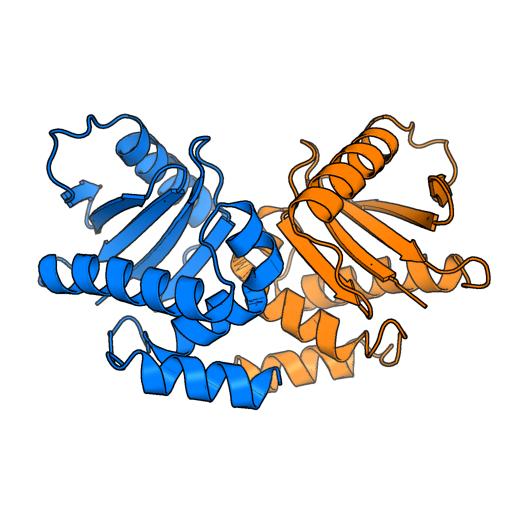ATOM 673 C CA . VAL A 1 81 ? 2.623 -17.781 -12.188 1 96.94 81 VAL A CA 1
ATOM 674 C C . VAL A 1 81 ? 4.004 -17.328 -11.727 1 96.94 81 VAL A C 1
ATOM 676 O O . VAL A 1 81 ? 4.211 -16.141 -11.438 1 96.94 81 VAL A O 1
ATOM 679 N N . VAL A 1 82 ? 4.918 -18.25 -11.734 1 95.62 82 VAL A N 1
ATOM 680 C CA . VAL A 1 82 ? 6.285 -17.906 -11.344 1 95.62 82 VAL A CA 1
ATOM 681 C C . VAL A 1 82 ? 6.875 -16.922 -12.352 1 95.62 82 VAL A C 1
ATOM 683 O O . VAL A 1 82 ? 7.539 -15.953 -11.961 1 95.62 82 VAL A O 1
ATOM 686 N N . SER A 1 83 ? 6.586 -17.172 -13.602 1 96.31 83 SER A N 1
ATOM 687 C CA . SER A 1 83 ? 7.039 -16.266 -14.648 1 96.31 83 SER A CA 1
ATOM 688 C C . SER A 1 83 ? 6.434 -14.875 -14.477 1 96.31 83 SER A C 1
ATOM 690 O O . SER A 1 83 ? 7.098 -13.867 -14.727 1 96.31 83 SER A O 1
ATOM 692 N N . PHE A 1 84 ? 5.207 -14.852 -14.055 1 97.31 84 PHE A N 1
ATOM 693 C CA . PHE A 1 84 ? 4.543 -13.586 -13.773 1 97.31 84 PHE A CA 1
ATOM 694 C C . PHE A 1 84 ? 5.242 -12.852 -12.633 1 97.31 84 PHE A C 1
ATOM 696 O O . PHE A 1 84 ? 5.469 -11.641 -12.711 1 97.31 84 PHE A O 1
ATOM 703 N N . PHE A 1 85 ? 5.633 -13.562 -11.539 1 97 85 PHE A N 1
ATOM 704 C CA . PHE A 1 85 ? 6.367 -12.938 -10.445 1 97 85 PHE A CA 1
ATOM 705 C C . PHE A 1 85 ? 7.617 -12.234 -10.961 1 97 85 PHE A C 1
ATOM 707 O O . PHE A 1 85 ? 7.809 -11.039 -10.727 1 97 85 PHE A O 1
ATOM 714 N N . ASP A 1 86 ? 8.336 -13 -11.75 1 95.06 86 ASP A N 1
ATOM 715 C CA . ASP A 1 86 ? 9.594 -12.492 -12.273 1 95.06 86 ASP A CA 1
ATOM 716 C C . ASP A 1 86 ? 9.367 -11.289 -13.188 1 95.06 86 ASP A C 1
ATOM 718 O O . ASP A 1 86 ? 10.07 -10.281 -13.078 1 95.06 86 ASP A O 1
ATOM 722 N N . PHE A 1 87 ? 8.414 -11.477 -14.008 1 96.38 87 PHE A N 1
ATOM 723 C CA . PHE A 1 87 ? 8.055 -10.43 -14.953 1 96.38 87 PHE A CA 1
ATOM 724 C C . PHE A 1 87 ? 7.645 -9.156 -14.211 1 96.38 87 PHE A C 1
ATOM 726 O O . PHE A 1 87 ? 8.102 -8.062 -14.555 1 96.38 87 PHE A O 1
ATOM 733 N N . PHE A 1 88 ? 6.863 -9.234 -13.227 1 96.75 88 PHE A N 1
ATOM 734 C CA . PHE A 1 88 ? 6.363 -8.133 -12.422 1 96.75 88 PHE A CA 1
ATOM 735 C C . PHE A 1 88 ? 7.516 -7.398 -11.734 1 96.75 88 PHE A C 1
ATOM 737 O O . PHE A 1 88 ? 7.625 -6.176 -11.844 1 96.75 88 PHE A O 1
ATOM 744 N N . PHE A 1 89 ? 8.438 -8.078 -11.156 1 93.69 89 PHE A N 1
ATOM 745 C CA . PHE A 1 89 ? 9.539 -7.477 -10.414 1 93.69 89 PHE A CA 1
ATOM 746 C C . PHE A 1 89 ? 10.562 -6.871 -11.367 1 93.69 89 PHE A C 1
ATOM 748 O O . PHE A 1 89 ? 11.164 -5.832 -11.07 1 93.69 89 PHE A O 1
ATOM 755 N N . GLN A 1 90 ? 10.719 -7.52 -12.516 1 92.69 90 GLN A N 1
ATOM 756 C CA . GLN A 1 90 ? 11.602 -6.949 -13.523 1 92.69 90 GLN A CA 1
ATOM 757 C C . GLN A 1 90 ? 11.07 -5.617 -14.039 1 92.69 90 GLN A C 1
ATOM 759 O O . GLN A 1 90 ? 11.836 -4.676 -14.25 1 92.69 90 GLN A O 1
ATOM 764 N N . THR A 1 91 ? 9.789 -5.605 -14.242 1 93.81 91 THR A N 1
ATOM 765 C CA . THR A 1 91 ? 9.133 -4.387 -14.695 1 93.81 91 THR A CA 1
ATOM 766 C C . THR A 1 91 ? 9.312 -3.266 -13.672 1 93.81 91 THR A C 1
ATOM 768 O O . THR A 1 91 ? 9.688 -2.146 -14.031 1 93.81 91 THR A O 1
ATOM 771 N N . LEU A 1 92 ? 9.109 -3.578 -12.398 1 91.31 92 LEU A N 1
ATOM 772 C CA . LEU A 1 92 ? 9.234 -2.584 -11.344 1 91.31 92 LEU A CA 1
ATOM 773 C C . LEU A 1 92 ? 10.688 -2.137 -11.188 1 91.31 92 LEU A C 1
ATOM 775 O O . LEU A 1 92 ? 10.953 -0.954 -10.969 1 91.31 92 LEU A O 1
ATOM 779 N N . ARG A 1 93 ? 11.547 -3.076 -11.297 1 89.5 93 ARG A N 1
ATOM 780 C CA . ARG A 1 93 ? 12.969 -2.76 -11.211 1 89.5 93 ARG A CA 1
ATOM 781 C C . ARG A 1 93 ? 13.375 -1.767 -12.289 1 89.5 93 ARG A C 1
ATOM 783 O O . ARG A 1 93 ? 14.164 -0.851 -12.039 1 89.5 93 ARG A O 1
ATOM 790 N N . GLU A 1 94 ? 12.898 -2.012 -13.422 1 87.12 94 GLU A N 1
ATOM 791 C CA . GLU A 1 94 ? 13.219 -1.122 -14.539 1 87.12 94 GLU A CA 1
ATOM 792 C C . GLU A 1 94 ? 12.664 0.281 -14.297 1 87.12 94 GLU A C 1
ATOM 794 O O . GLU A 1 94 ? 13.289 1.272 -14.68 1 87.12 94 GLU A O 1
ATOM 799 N N . TYR A 1 95 ? 11.594 0.294 -13.617 1 81.25 95 TYR A N 1
ATOM 800 C CA . TYR A 1 95 ? 10.93 1.571 -13.398 1 81.25 95 TYR A CA 1
ATOM 801 C C . TYR A 1 95 ? 11.539 2.314 -12.219 1 81.25 95 TYR A C 1
ATOM 803 O O . TYR A 1 95 ? 11.781 3.523 -12.289 1 81.25 95 TYR A O 1
ATOM 811 N N . PHE A 1 96 ? 11.789 1.631 -11.109 1 80.56 96 PHE A N 1
ATOM 812 C CA . PHE A 1 96 ? 12.211 2.311 -9.891 1 80.56 96 PHE A CA 1
ATOM 813 C C . PHE A 1 96 ? 13.711 2.164 -9.688 1 80.56 96 PHE A C 1
ATOM 815 O O . PHE A 1 96 ? 14.281 2.801 -8.797 1 80.56 96 PHE A O 1
ATOM 822 N N . GLY A 1 97 ? 14.383 1.393 -10.43 1 80.88 97 GLY A N 1
ATOM 823 C CA . GLY A 1 97 ? 15.812 1.175 -10.328 1 80.88 97 GLY A CA 1
ATOM 824 C C . GLY A 1 97 ? 16.172 -0.005 -9.445 1 80.88 97 GLY A C 1
ATOM 825 O O . GLY A 1 97 ? 17.172 -0.681 -9.688 1 80.88 97 GLY A O 1
ATOM 826 N N . ASP A 1 98 ? 15.383 -0.174 -8.328 1 86.31 98 ASP A N 1
ATOM 827 C CA . ASP A 1 98 ? 15.641 -1.294 -7.434 1 86.31 98 ASP A CA 1
ATOM 828 C C . ASP A 1 98 ? 14.336 -1.865 -6.875 1 86.31 98 ASP A C 1
ATOM 830 O O . ASP A 1 98 ? 13.266 -1.304 -7.098 1 86.31 98 ASP A O 1
ATOM 834 N N . ILE A 1 99 ? 14.508 -3.088 -6.32 1 86.44 99 ILE A N 1
ATOM 835 C CA . ILE A 1 99 ? 13.312 -3.727 -5.785 1 86.44 99 ILE A CA 1
ATOM 836 C C . ILE A 1 99 ? 13.562 -4.164 -4.344 1 86.44 99 ILE A C 1
ATOM 838 O O . ILE A 1 99 ? 14.102 -5.25 -4.102 1 86.44 99 ILE A O 1
ATOM 842 N N . THR A 1 100 ? 13.406 -3.371 -3.471 1 90.25 100 THR A N 1
ATOM 843 C CA . THR A 1 100 ? 13.375 -3.682 -2.045 1 90.25 100 THR A CA 1
ATOM 844 C C . THR A 1 100 ? 11.992 -3.402 -1.459 1 90.25 100 THR A C 1
ATOM 846 O O . THR A 1 100 ? 11.117 -2.885 -2.15 1 90.25 100 THR A O 1
ATOM 849 N N . GLU A 1 101 ? 11.875 -3.77 -0.253 1 91.06 101 GLU A N 1
ATOM 850 C CA . GLU A 1 101 ? 10.602 -3.541 0.426 1 91.06 101 GLU A CA 1
ATOM 851 C C . GLU A 1 101 ? 10.203 -2.07 0.363 1 91.06 101 GLU A C 1
ATOM 853 O O . GLU A 1 101 ? 9.07 -1.748 0.002 1 91.06 101 GLU A O 1
ATOM 858 N N . PHE A 1 102 ? 11.18 -1.201 0.558 1 89.81 102 PHE A N 1
ATOM 859 C CA . PHE A 1 102 ? 10.859 0.218 0.633 1 89.81 102 PHE A CA 1
ATOM 860 C C . PHE A 1 102 ? 10.633 0.797 -0.76 1 89.81 102 PHE A C 1
ATOM 862 O O . PHE A 1 102 ? 9.852 1.732 -0.931 1 89.81 102 PHE A O 1
ATOM 869 N N . HIS A 1 103 ? 11.32 0.249 -1.767 1 91.38 103 HIS A N 1
ATOM 870 C CA . HIS A 1 103 ? 11.031 0.678 -3.131 1 91.38 103 HIS A CA 1
ATOM 871 C C . HIS A 1 103 ? 9.594 0.372 -3.514 1 91.38 103 HIS A C 1
ATOM 873 O O . HIS A 1 103 ? 8.938 1.182 -4.172 1 91.38 103 HIS A O 1
ATOM 879 N N . ILE A 1 104 ? 9.125 -0.718 -3.029 1 92.31 104 ILE A N 1
ATOM 880 C CA . ILE A 1 104 ? 7.742 -1.09 -3.32 1 92.31 104 ILE A CA 1
ATOM 881 C C . ILE A 1 104 ? 6.789 -0.187 -2.541 1 92.31 104 ILE A C 1
ATOM 883 O O . ILE A 1 104 ? 5.859 0.385 -3.113 1 92.31 104 ILE A O 1
ATOM 887 N N . LEU A 1 105 ? 7.07 -0.057 -1.286 1 93.38 105 LEU A N 1
ATOM 888 C CA . LEU A 1 105 ? 6.215 0.723 -0.397 1 93.38 105 LEU A CA 1
ATOM 889 C C . LEU A 1 105 ? 6.031 2.141 -0.927 1 93.38 105 LEU A C 1
ATOM 891 O O . LEU A 1 105 ? 4.918 2.67 -0.925 1 93.38 105 LEU A O 1
ATOM 895 N N . TYR A 1 106 ? 7.094 2.705 -1.431 1 92.81 106 TYR A N 1
ATOM 896 C CA . TYR A 1 106 ? 7.059 4.113 -1.809 1 92.81 106 TYR A CA 1
ATOM 897 C C . TYR A 1 106 ? 6.562 4.281 -3.24 1 92.81 106 TYR A C 1
ATOM 899 O O . TYR A 1 106 ? 6.426 5.406 -3.73 1 92.81 106 TYR A O 1
ATOM 907 N N . ASN A 1 107 ? 6.301 3.109 -3.9 1 92.62 107 ASN A N 1
ATOM 908 C CA . ASN A 1 107 ? 5.781 3.154 -5.262 1 92.62 107 ASN A CA 1
ATOM 909 C C . ASN A 1 107 ? 4.551 2.262 -5.422 1 92.62 107 ASN A C 1
ATOM 911 O O . ASN A 1 107 ? 4.352 1.659 -6.477 1 92.62 107 ASN A O 1
ATOM 915 N N . LEU A 1 108 ? 3.797 2.164 -4.363 1 95.75 108 LEU A N 1
ATOM 916 C CA . LEU A 1 108 ? 2.627 1.292 -4.344 1 95.75 108 LEU A CA 1
ATOM 917 C C . LEU A 1 108 ? 1.642 1.678 -5.441 1 95.75 108 LEU A C 1
ATOM 919 O O . LEU A 1 108 ? 1.104 0.81 -6.129 1 95.75 108 LEU A O 1
ATOM 923 N N . PRO A 1 109 ? 1.392 2.986 -5.699 1 94.69 109 PRO A N 1
ATOM 924 C CA . PRO A 1 109 ? 0.479 3.322 -6.797 1 94.69 109 PRO A CA 1
ATOM 925 C C . PRO A 1 109 ? 0.941 2.762 -8.141 1 94.69 109 PRO A C 1
ATOM 927 O O . PRO A 1 109 ? 0.139 2.193 -8.883 1 94.69 109 PRO A O 1
ATOM 930 N N . GLN A 1 110 ? 2.221 2.898 -8.383 1 94.06 110 GLN A N 1
ATOM 931 C CA . GLN A 1 110 ? 2.785 2.391 -9.633 1 94.06 110 GLN A CA 1
ATOM 932 C C . GLN A 1 110 ? 2.736 0.865 -9.672 1 94.06 110 GLN A C 1
ATOM 934 O O . GLN A 1 110 ? 2.467 0.278 -10.727 1 94.06 110 GLN A O 1
ATOM 939 N N . ALA A 1 111 ? 3.012 0.265 -8.57 1 96.25 111 ALA A N 1
ATOM 940 C CA . ALA A 1 111 ? 2.973 -1.193 -8.5 1 96.25 111 ALA A CA 1
ATOM 941 C C . ALA A 1 111 ? 1.576 -1.72 -8.82 1 96.25 111 ALA A C 1
ATOM 943 O O . ALA A 1 111 ? 1.426 -2.676 -9.586 1 96.25 111 ALA A O 1
ATOM 944 N N . TYR A 1 112 ? 0.546 -1.089 -8.258 1 97 112 TYR A N 1
ATOM 945 C CA . TYR A 1 112 ? -0.824 -1.511 -8.523 1 97 112 TYR A CA 1
ATOM 946 C C . TYR A 1 112 ? -1.198 -1.257 -9.977 1 97 112 TYR A C 1
ATOM 948 O O . TYR A 1 112 ? -1.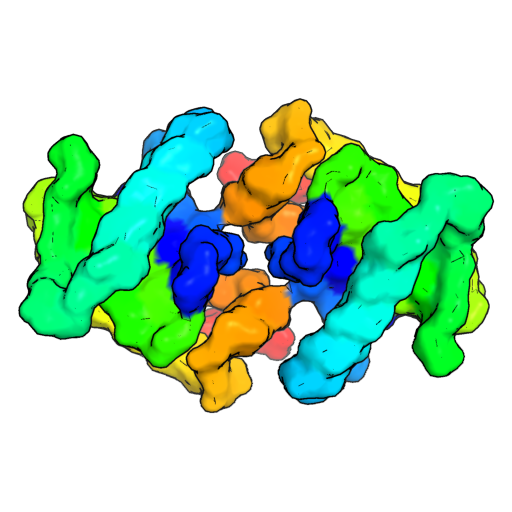908 -2.057 -10.594 1 97 112 TYR A O 1
ATOM 956 N N . THR A 1 113 ? -0.73 -0.113 -10.484 1 95.25 113 THR A N 1
ATOM 957 C CA . THR A 1 113 ? -1.001 0.191 -11.883 1 95.25 113 THR A CA 1
ATOM 958 C C . THR A 1 113 ? -0.393 -0.87 -12.797 1 95.25 113 THR A C 1
ATOM 960 O O . THR A 1 113 ? -1.047 -1.347 -13.727 1 95.25 113 THR A O 1
ATOM 963 N N . ALA A 1 114 ? 0.858 -1.236 -12.516 1 96.62 114 ALA A N 1
ATOM 964 C CA . ALA A 1 114 ? 1.512 -2.297 -13.281 1 96.62 114 ALA A CA 1
ATOM 965 C C . ALA A 1 114 ? 0.742 -3.609 -13.164 1 96.62 114 ALA A C 1
ATOM 967 O O . ALA A 1 114 ? 0.499 -4.285 -14.164 1 96.62 114 ALA A O 1
ATOM 968 N N . LEU A 1 115 ? 0.333 -3.93 -11.961 1 97.38 115 LEU A N 1
ATOM 969 C CA . LEU A 1 115 ? -0.398 -5.164 -11.688 1 97.38 115 LEU A CA 1
ATOM 970 C C . LEU A 1 115 ? -1.697 -5.211 -12.484 1 97.38 115 LEU A C 1
ATOM 972 O O . LEU A 1 115 ? -2.021 -6.234 -13.094 1 97.38 115 LEU A O 1
ATOM 976 N N . ASN A 1 116 ? -2.367 -4.086 -12.578 1 95.56 116 ASN A N 1
ATOM 977 C CA . ASN A 1 116 ? -3.648 -4.008 -13.266 1 95.56 116 ASN A CA 1
ATOM 978 C C . ASN A 1 116 ? -3.477 -4.117 -14.781 1 95.56 116 ASN A C 1
ATOM 980 O O . ASN A 1 116 ? -4.402 -4.52 -15.492 1 95.56 116 ASN A O 1
ATOM 984 N N . GLU A 1 117 ? -2.314 -3.711 -15.227 1 95.69 117 GLU A N 1
ATOM 985 C CA . GLU A 1 117 ? -2.004 -3.875 -16.641 1 95.69 117 GLU A CA 1
ATOM 986 C C . GLU A 1 117 ? -1.695 -5.332 -16.969 1 95.69 117 GLU A C 1
ATOM 988 O O . GLU A 1 117 ? -2.049 -5.816 -18.047 1 95.69 117 GLU A O 1
ATOM 993 N N . ILE A 1 118 ? -1.097 -6.023 -16.062 1 97.62 118 ILE A N 1
ATOM 994 C CA . ILE A 1 118 ? -0.582 -7.367 -16.297 1 97.62 118 ILE A CA 1
ATOM 995 C C . ILE A 1 118 ? -1.697 -8.391 -16.094 1 97.62 118 ILE A C 1
ATOM 997 O O . ILE A 1 118 ? -1.797 -9.367 -16.828 1 97.62 118 ILE A O 1
ATOM 1001 N N . ILE A 1 119 ? -2.549 -8.188 -15.031 1 97.62 119 ILE A N 1
ATOM 1002 C CA . ILE A 1 119 ? -3.576 -9.156 -14.664 1 97.62 119 ILE A CA 1
ATOM 1003 C C . ILE A 1 119 ? -4.957 -8.516 -14.797 1 97.62 119 ILE A C 1
ATOM 1005 O O . ILE A 1 119 ? -5.203 -7.441 -14.25 1 97.62 119 ILE A O 1
ATOM 1009 N N . VAL A 1 120 ? -5.785 -9.117 -15.484 1 96.19 120 VAL A N 1
ATOM 1010 C CA . VAL A 1 120 ? -7.188 -8.719 -15.578 1 96.19 120 VAL A CA 1
ATOM 1011 C C . VAL A 1 120 ? -8.086 -9.898 -15.195 1 96.19 120 VAL A C 1
ATOM 1013 O O . VAL A 1 120 ? -8.016 -10.961 -15.812 1 96.19 120 VAL A O 1
ATOM 1016 N N . ASP A 1 121 ? -8.852 -9.75 -14.164 1 95.06 121 ASP A N 1
ATOM 1017 C CA . ASP A 1 121 ? -9.789 -10.766 -13.688 1 95.06 121 ASP A CA 1
ATOM 1018 C C . ASP A 1 121 ? -9.07 -12.078 -13.414 1 95.06 121 ASP A C 1
ATOM 1020 O O . ASP A 1 121 ? -9.516 -13.141 -13.844 1 95.06 121 ASP A O 1
ATOM 1024 N N . GLY A 1 122 ? -7.859 -11.891 -12.867 1 96.56 122 GLY A N 1
ATOM 1025 C CA . GLY A 1 122 ? -7.105 -13.055 -12.414 1 96.56 122 GLY A CA 1
ATOM 1026 C C . GLY A 1 122 ? -6.348 -13.742 -13.539 1 96.56 122 GLY A C 1
ATOM 1027 O O . GLY A 1 122 ? -5.758 -14.805 -13.328 1 96.56 122 GLY A O 1
ATOM 1028 N N . GLN A 1 123 ? -6.418 -13.203 -14.742 1 96.88 123 GLN A N 1
ATOM 1029 C CA . GLN A 1 123 ? -5.703 -13.773 -15.875 1 96.88 123 GLN A CA 1
ATOM 1030 C C . GLN A 1 123 ? -4.52 -12.891 -16.281 1 96.88 123 GLN A C 1
ATOM 1032 O O . GLN A 1 123 ? -4.652 -11.672 -16.359 1 96.88 123 GLN A O 1
ATOM 1037 N N . ILE A 1 124 ? -3.432 -13.492 -16.484 1 96.81 124 ILE A N 1
ATOM 1038 C CA . ILE A 1 124 ? -2.266 -12.773 -16.984 1 96.81 124 ILE A CA 1
ATOM 1039 C C . ILE A 1 124 ? -2.465 -12.438 -18.469 1 96.81 124 ILE A C 1
ATOM 1041 O O . ILE A 1 124 ? -2.564 -13.336 -19.297 1 96.81 124 ILE A O 1
ATOM 1045 N N . VAL A 1 125 ? -2.477 -11.188 -18.859 1 96.44 125 VAL A N 1
ATOM 1046 C CA . VAL A 1 125 ? -2.877 -10.812 -20.203 1 96.44 125 VAL A CA 1
ATOM 1047 C C . VAL A 1 125 ? -1.75 -10.039 -20.891 1 96.44 125 VAL A C 1
ATOM 1049 O O . VAL A 1 125 ? -1.72 -9.93 -22.109 1 96.44 125 VAL A O 1
ATOM 1052 N N . GLU A 1 126 ? -0.891 -9.367 -20.125 1 94.62 126 GLU A N 1
ATOM 1053 C CA . GLU A 1 126 ? 0.227 -8.609 -20.656 1 94.62 126 GLU A CA 1
ATOM 1054 C C . GLU A 1 126 ? 1.564 -9.195 -20.219 1 94.62 126 GLU A C 1
ATOM 1056 O O . GLU A 1 126 ? 1.807 -9.367 -19.031 1 94.62 126 GLU A O 1
ATOM 1061 N N . THR A 1 127 ? 2.381 -9.477 -21.219 1 91.19 127 THR A N 1
ATOM 1062 C CA . THR A 1 127 ? 3.66 -10.094 -20.891 1 91.19 127 THR A CA 1
ATOM 1063 C C . THR A 1 127 ? 4.816 -9.297 -21.484 1 91.19 127 THR A C 1
ATOM 1065 O O . THR A 1 127 ? 5.973 -9.727 -21.422 1 91.19 127 THR A O 1
ATOM 1068 N N . SER A 1 128 ? 4.523 -8.125 -21.922 1 93.44 128 SER A N 1
ATOM 1069 C CA . SER A 1 128 ? 5.562 -7.25 -22.453 1 93.44 128 SER A CA 1
ATOM 1070 C C . SER A 1 128 ? 5.965 -6.184 -21.453 1 93.44 128 SER A C 1
ATOM 1072 O O . SER A 1 128 ? 5.172 -5.289 -21.125 1 93.44 128 SER A O 1
ATOM 1074 N N . LYS A 1 129 ? 7.184 -6.301 -21.094 1 93.25 129 LYS A N 1
ATOM 1075 C CA . LYS A 1 129 ? 7.719 -5.344 -20.125 1 93.25 129 LYS A CA 1
ATOM 1076 C C . LYS A 1 129 ? 7.668 -3.922 -20.688 1 93.25 129 LYS A C 1
ATOM 1078 O O . LYS A 1 129 ? 7.27 -2.994 -19.969 1 93.25 129 LYS A O 1
ATOM 1083 N N . GLN A 1 130 ? 7.953 -3.832 -21.922 1 92.19 130 GLN A N 1
ATOM 1084 C CA . GLN A 1 130 ? 8.008 -2.525 -22.562 1 92.19 130 GLN A CA 1
ATOM 1085 C C . GLN A 1 130 ? 6.633 -1.865 -22.578 1 92.19 130 GLN A C 1
ATOM 1087 O O . GLN A 1 130 ? 6.512 -0.661 -22.344 1 92.19 130 GLN A O 1
ATOM 1092 N N . LYS A 1 131 ? 5.672 -2.621 -22.844 1 94.69 131 LYS A N 1
ATOM 1093 C CA . LYS A 1 131 ? 4.312 -2.088 -22.875 1 94.69 131 LYS A CA 1
ATOM 1094 C C . LYS A 1 131 ? 3.871 -1.602 -21.5 1 94.69 131 LYS A C 1
ATOM 1096 O O . LYS A 1 131 ? 3.256 -0.54 -21.375 1 94.69 131 LYS A O 1
ATOM 1101 N N . VAL A 1 132 ? 4.215 -2.338 -20.469 1 95.62 132 VAL A N 1
ATOM 1102 C CA . VAL A 1 132 ? 3.814 -1.981 -19.109 1 95.62 132 VAL A CA 1
ATOM 1103 C C . VAL A 1 132 ? 4.562 -0.727 -18.656 1 95.62 132 VAL A C 1
ATOM 1105 O O . VAL A 1 132 ? 3.961 0.199 -18.109 1 95.62 132 VAL A O 1
ATOM 1108 N N . VAL A 1 133 ? 5.836 -0.644 -18.969 1 93.12 133 VAL A N 1
ATOM 1109 C CA . VAL A 1 133 ? 6.652 0.501 -18.578 1 93.12 133 VAL A CA 1
ATOM 1110 C C . VAL A 1 133 ? 6.168 1.753 -19.312 1 93.12 133 VAL A C 1
ATOM 1112 O O . VAL A 1 133 ? 6.078 2.83 -18.719 1 93.12 133 VAL A O 1
ATOM 1115 N N . THR A 1 134 ? 5.816 1.574 -20.594 1 92.75 134 THR A N 1
ATOM 1116 C CA . THR A 1 134 ? 5.305 2.689 -21.375 1 92.75 134 THR A CA 1
ATOM 1117 C C . THR A 1 134 ? 3.996 3.211 -20.797 1 92.75 134 THR A C 1
ATOM 1119 O O . THR A 1 134 ? 3.787 4.422 -20.703 1 92.75 134 THR A O 1
ATOM 1122 N N . MET A 1 135 ? 3.186 2.314 -20.422 1 92.12 135 MET A N 1
ATOM 1123 C CA . MET A 1 135 ? 1.911 2.686 -19.812 1 92.12 135 MET A CA 1
ATOM 1124 C C . MET A 1 135 ? 2.133 3.434 -18.5 1 92.12 135 MET A C 1
ATOM 1126 O O . MET A 1 135 ? 1.497 4.457 -18.25 1 92.12 135 MET A O 1
ATOM 1130 N N . LEU A 1 136 ? 3.08 2.955 -17.641 1 92.56 136 LEU A N 1
ATOM 1131 C CA . LEU A 1 136 ? 3.404 3.617 -16.375 1 92.56 136 LEU A CA 1
ATOM 1132 C C . LEU A 1 136 ? 3.908 5.035 -16.625 1 92.56 136 LEU A C 1
ATOM 1134 O O . LEU A 1 136 ? 3.486 5.973 -15.945 1 92.56 136 LEU A O 1
ATOM 1138 N N . ASN A 1 137 ? 4.707 5.164 -17.641 1 90.31 137 ASN A N 1
ATOM 1139 C CA . ASN A 1 137 ? 5.258 6.477 -17.984 1 90.31 137 ASN A CA 1
ATOM 1140 C C . ASN A 1 137 ? 4.176 7.438 -18.453 1 90.31 137 ASN A C 1
ATOM 1142 O O . ASN A 1 137 ? 4.23 8.633 -18.156 1 90.31 137 ASN A O 1
ATOM 1146 N N . SER A 1 138 ? 3.205 6.957 -19.141 1 91 138 SER A N 1
ATOM 1147 C CA . SER A 1 138 ? 2.127 7.789 -19.672 1 91 138 SER A CA 1
ATOM 1148 C C . SER A 1 138 ? 1.245 8.328 -18.547 1 91 138 SER A C 1
ATOM 1150 O O . SER A 1 138 ? 0.604 9.367 -18.688 1 91 138 SER A O 1
ATOM 1152 N N . ILE A 1 139 ? 1.183 7.629 -17.391 1 87.31 139 ILE A N 1
ATOM 1153 C CA . ILE A 1 139 ? 0.298 8.008 -16.297 1 87.31 139 ILE A CA 1
ATOM 1154 C C . ILE A 1 139 ? 1.05 8.898 -15.312 1 87.31 139 ILE A C 1
ATOM 1156 O O . ILE A 1 139 ? 0.488 9.859 -14.781 1 87.31 139 ILE A O 1
ATOM 1160 N N . TYR A 1 140 ? 2.324 8.648 -15.141 1 84 140 TYR A N 1
ATOM 1161 C CA . TYR A 1 140 ? 3.012 9.273 -14.016 1 84 140 TYR A CA 1
ATOM 1162 C C . TYR A 1 140 ? 4.078 10.25 -14.508 1 84 140 TYR A C 1
ATOM 1164 O O . TYR A 1 140 ? 4.668 10.984 -13.711 1 84 140 TYR A O 1
ATOM 1172 N N . ILE A 1 141 ? 4.492 10.188 -15.688 1 72.31 141 ILE A N 1
ATOM 1173 C CA . ILE A 1 141 ? 5.426 11.156 -16.266 1 72.31 141 ILE A CA 1
ATOM 1174 C C . ILE A 1 141 ? 4.711 12.008 -17.297 1 72.31 141 ILE A C 1
ATOM 1176 O O . ILE A 1 141 ? 3.904 11.5 -18.078 1 72.31 141 ILE A O 1
ATOM 1180 N N . MET B 1 1 ? 1.744 23.938 2.301 1 94.12 1 MET B N 1
ATOM 1181 C CA . MET B 1 1 ? 1.726 22.797 1.385 1 94.12 1 MET B CA 1
ATOM 1182 C C . MET B 1 1 ? 2.184 21.531 2.09 1 94.12 1 MET B C 1
ATOM 1184 O O . MET B 1 1 ? 3.098 21.562 2.914 1 94.12 1 MET B O 1
ATOM 1188 N N . ILE B 1 2 ? 1.568 20.5 1.817 1 97.31 2 ILE B N 1
ATOM 1189 C CA . ILE B 1 2 ? 1.938 19.203 2.377 1 97.31 2 ILE B CA 1
ATOM 1190 C C . ILE B 1 2 ? 3.133 18.641 1.615 1 97.31 2 ILE B C 1
ATOM 1192 O O . ILE B 1 2 ? 3.143 18.625 0.382 1 97.31 2 ILE B O 1
ATOM 1196 N N . LYS B 1 3 ? 4.094 18.219 2.363 1 96.94 3 LYS B N 1
ATOM 1197 C CA . LYS B 1 3 ? 5.281 17.609 1.756 1 96.94 3 LYS B CA 1
ATOM 1198 C C . LYS B 1 3 ? 5.129 16.094 1.635 1 96.94 3 LYS B C 1
ATOM 1200 O O . LYS B 1 3 ? 5.562 15.508 0.644 1 96.94 3 LYS B O 1
ATOM 1205 N N . PHE B 1 4 ? 4.625 15.5 2.594 1 97.81 4 PHE B N 1
ATOM 1206 C CA . PHE B 1 4 ? 4.27 14.094 2.498 1 97.81 4 PHE B CA 1
ATOM 1207 C C . PHE B 1 4 ? 3.164 13.742 3.486 1 97.81 4 PHE B C 1
ATOM 1209 O O . PHE B 1 4 ? 2.92 14.484 4.441 1 97.81 4 PHE B O 1
ATOM 1216 N N . PHE B 1 5 ? 2.486 12.727 3.209 1 98.38 5 PHE B N 1
ATOM 1217 C CA . PHE B 1 5 ? 1.392 12.18 4 1 98.38 5 PHE B CA 1
ATOM 1218 C C . PHE B 1 5 ? 1.579 10.688 4.223 1 98.38 5 PHE B C 1
ATOM 1220 O O . PHE B 1 5 ? 1.828 9.938 3.275 1 98.38 5 PHE B O 1
ATOM 1227 N N . LEU B 1 6 ? 1.497 10.258 5.527 1 98.06 6 LEU B N 1
ATOM 1228 C CA . LEU B 1 6 ? 1.708 8.859 5.895 1 98.06 6 LEU B CA 1
ATOM 1229 C C . LEU B 1 6 ? 0.524 8.32 6.691 1 98.06 6 LEU B C 1
ATOM 1231 O O . LEU B 1 6 ? -0.063 9.047 7.5 1 98.06 6 LEU B O 1
ATOM 1235 N N . ILE B 1 7 ? 0.214 7.125 6.48 1 97.69 7 ILE B N 1
ATOM 1236 C CA . ILE B 1 7 ? -0.623 6.332 7.375 1 97.69 7 ILE B CA 1
ATOM 1237 C C . ILE B 1 7 ? 0.208 5.215 8.008 1 97.69 7 ILE B C 1
ATOM 1239 O O . ILE B 1 7 ? 0.823 4.414 7.301 1 97.69 7 ILE B O 1
ATOM 1243 N N . VAL B 1 8 ? 0.207 5.219 9.344 1 96.56 8 VAL B N 1
ATOM 1244 C CA . VAL B 1 8 ? 1.092 4.34 10.102 1 96.56 8 VAL B CA 1
ATOM 1245 C C . VAL B 1 8 ? 0.286 3.57 11.141 1 96.56 8 VAL B C 1
ATOM 1247 O O . VAL B 1 8 ? -0.588 4.137 11.805 1 96.56 8 VAL B O 1
ATOM 1250 N N . ASN B 1 9 ? 0.578 2.271 11.281 1 94.5 9 ASN B N 1
ATOM 1251 C CA . ASN B 1 9 ? -0.136 1.521 12.312 1 94.5 9 ASN B CA 1
ATOM 1252 C C . ASN B 1 9 ? 0.497 1.715 13.688 1 94.5 9 ASN B C 1
ATOM 1254 O O . ASN B 1 9 ? 1.505 2.412 13.82 1 94.5 9 ASN B O 1
ATOM 1258 N N . ARG B 1 10 ? -0.087 1.076 14.648 1 89.56 10 ARG B N 1
ATOM 1259 C CA . ARG B 1 10 ? 0.316 1.287 16.031 1 89.56 10 ARG B CA 1
ATOM 1260 C C . ARG B 1 10 ? 1.732 0.775 16.281 1 89.56 10 ARG B C 1
ATOM 1262 O O . ARG B 1 10 ? 2.365 1.133 17.281 1 89.56 10 ARG B O 1
ATOM 1269 N N . TYR B 1 11 ? 2.244 -0.039 15.383 1 90.94 11 TYR B N 1
ATOM 1270 C CA . TYR B 1 11 ? 3.574 -0.614 15.539 1 90.94 11 TYR B CA 1
ATOM 1271 C C . TYR B 1 11 ? 4.617 0.21 14.797 1 90.94 11 TYR B C 1
ATOM 1273 O O . TYR B 1 11 ? 5.797 -0.151 14.758 1 90.94 11 TYR B O 1
ATOM 1281 N N . GLY B 1 12 ? 4.184 1.231 14.18 1 93.31 12 GLY B N 1
ATOM 1282 C CA . GLY B 1 12 ? 5.098 2.117 13.477 1 93.31 12 GLY B CA 1
ATOM 1283 C C . GLY B 1 12 ? 5.352 1.7 12.039 1 93.31 12 GLY B C 1
ATOM 1284 O O . GLY B 1 12 ? 6.316 2.148 11.414 1 93.31 12 GLY B O 1
ATOM 1285 N N . GLN B 1 13 ? 4.516 0.81 11.562 1 92.69 13 GLN B N 1
ATOM 1286 C CA . GLN B 1 13 ? 4.672 0.375 10.18 1 92.69 13 GLN B CA 1
ATOM 1287 C C . GLN B 1 13 ? 3.875 1.267 9.227 1 92.69 13 GLN B C 1
ATOM 1289 O O . GLN B 1 13 ? 2.684 1.501 9.445 1 92.69 13 GLN B O 1
ATOM 1294 N N . THR B 1 14 ? 4.562 1.729 8.195 1 95.88 14 THR B N 1
ATOM 1295 C CA . THR B 1 14 ? 3.904 2.568 7.203 1 95.88 14 THR B CA 1
ATOM 1296 C C . THR B 1 14 ? 3.039 1.728 6.27 1 95.88 14 THR B C 1
ATOM 1298 O O . THR B 1 14 ? 3.508 0.734 5.707 1 95.88 14 THR B O 1
ATOM 1301 N N . ARG B 1 15 ? 1.778 2.086 6.133 1 95.31 15 ARG B N 1
ATOM 1302 C CA . ARG B 1 15 ? 0.843 1.387 5.258 1 95.31 15 ARG B CA 1
ATOM 1303 C C . ARG B 1 15 ? 0.64 2.15 3.953 1 95.31 15 ARG B C 1
ATOM 1305 O O . ARG B 1 15 ? 0.402 1.546 2.904 1 95.31 15 ARG B O 1
ATOM 1312 N N . LEU B 1 16 ? 0.754 3.443 4.039 1 97.38 16 LEU B N 1
ATOM 1313 C CA . LEU B 1 16 ? 0.587 4.332 2.896 1 97.38 16 LEU B CA 1
ATOM 1314 C C . LEU B 1 16 ? 1.53 5.527 2.996 1 97.38 16 LEU B C 1
ATOM 1316 O O . LEU B 1 16 ? 1.661 6.133 4.062 1 97.38 16 LEU B O 1
ATOM 1320 N N . ALA B 1 17 ? 2.264 5.793 1.991 1 97.38 17 ALA B N 1
ATOM 1321 C CA . ALA B 1 17 ? 3.154 6.949 1.916 1 97.38 17 ALA B CA 1
ATOM 1322 C C . ALA B 1 17 ? 2.963 7.703 0.605 1 97.38 17 ALA B C 1
ATOM 1324 O O . ALA B 1 17 ? 2.969 7.102 -0.472 1 97.38 17 ALA B O 1
ATOM 1325 N N . GLN B 1 18 ? 2.762 8.977 0.687 1 96.94 18 GLN B N 1
ATOM 1326 C CA . GLN B 1 18 ? 2.656 9.852 -0.478 1 96.94 18 GLN B CA 1
ATOM 1327 C C . GLN B 1 18 ? 3.51 11.102 -0.305 1 96.94 18 GLN B C 1
ATOM 1329 O O . GLN B 1 18 ? 3.363 11.828 0.681 1 96.94 18 GLN B O 1
ATOM 1334 N N . TYR B 1 19 ? 4.363 11.344 -1.195 1 96.06 19 TYR B N 1
ATOM 1335 C CA . TYR B 1 19 ? 5.246 12.508 -1.177 1 96.06 19 TYR B CA 1
ATOM 1336 C C . TYR B 1 19 ? 4.891 13.477 -2.295 1 96.06 19 TYR B C 1
ATOM 1338 O O . TYR B 1 19 ? 4.523 13.062 -3.396 1 96.06 19 TYR B O 1
ATOM 1346 N N . TYR B 1 20 ? 5.012 14.672 -1.948 1 95.31 20 TYR B N 1
ATOM 1347 C CA . TYR B 1 20 ? 4.719 15.719 -2.922 1 95.31 20 TYR B CA 1
ATOM 1348 C C . TYR B 1 20 ? 5.949 16.578 -3.186 1 95.31 20 TYR B C 1
ATOM 1350 O O . TYR B 1 20 ? 6.688 16.922 -2.26 1 95.31 20 TYR B O 1
ATOM 1358 N N . GLY B 1 21 ? 6.156 16.953 -4.359 1 89.62 21 GLY B N 1
ATOM 1359 C CA . GLY B 1 21 ? 7.305 17.766 -4.715 1 89.62 21 GLY B CA 1
ATOM 1360 C C . GLY B 1 21 ? 8.586 16.969 -4.84 1 89.62 21 GLY B C 1
ATOM 1361 O O . GLY B 1 21 ? 8.625 15.953 -5.535 1 89.62 21 GLY B O 1
ATOM 1362 N N . GLU B 1 22 ? 9.664 17.438 -4.094 1 83 22 GLU B N 1
ATOM 1363 C CA . GLU B 1 22 ? 10.945 16.734 -4.168 1 83 22 GLU B CA 1
ATOM 1364 C C . GLU B 1 22 ? 10.891 15.406 -3.43 1 83 22 GLU B C 1
ATOM 1366 O O . GLU B 1 22 ? 10.336 15.32 -2.33 1 83 22 GLU B O 1
ATOM 1371 N N . ARG B 1 23 ? 11.375 14.43 -4.066 1 82.81 23 ARG B N 1
ATOM 1372 C CA . ARG B 1 23 ? 11.414 13.102 -3.469 1 82.81 23 ARG B CA 1
ATOM 1373 C C . ARG B 1 23 ? 12.828 12.727 -3.053 1 82.81 23 ARG B C 1
ATOM 1375 O O . ARG B 1 23 ? 13.672 12.43 -3.902 1 82.81 23 ARG B O 1
ATOM 1382 N N . PRO B 1 24 ? 12.953 12.781 -1.727 1 87.94 24 PRO B N 1
ATOM 1383 C CA . PRO B 1 24 ? 14.25 12.305 -1.256 1 87.94 24 PRO B CA 1
ATOM 1384 C C . PRO B 1 24 ? 14.523 10.852 -1.654 1 87.94 24 PRO B C 1
ATOM 1386 O O . PRO B 1 24 ? 13.625 10.164 -2.131 1 87.94 24 PRO B O 1
ATOM 1389 N N . SER B 1 25 ? 15.797 10.477 -1.559 1 89.88 25 SER B N 1
ATOM 1390 C CA . SER B 1 25 ? 16.125 9.078 -1.8 1 89.88 25 SER B CA 1
ATOM 1391 C C . SER B 1 25 ? 15.367 8.156 -0.855 1 89.88 25 SER B C 1
ATOM 1393 O O . SER B 1 25 ? 14.852 8.594 0.173 1 89.88 25 SER B O 1
ATOM 1395 N N . ILE B 1 26 ? 15.312 6.945 -1.135 1 89.94 26 ILE B N 1
ATOM 1396 C CA . ILE B 1 26 ? 14.617 5.953 -0.32 1 89.94 26 ILE B CA 1
ATOM 1397 C C . ILE B 1 26 ? 15.242 5.902 1.072 1 89.94 26 ILE B C 1
ATOM 1399 O O . ILE B 1 26 ? 14.523 5.855 2.078 1 89.94 26 ILE B O 1
ATOM 1403 N N . GLU B 1 27 ? 16.516 5.938 1.107 1 90.88 27 GLU B N 1
ATOM 1404 C CA . GLU B 1 27 ? 17.234 5.895 2.381 1 90.88 27 GLU B CA 1
ATOM 1405 C C . GLU B 1 27 ? 16.875 7.102 3.25 1 90.88 27 GLU B C 1
ATOM 1407 O O . GLU B 1 27 ? 16.656 6.961 4.457 1 90.88 27 GLU B O 1
ATOM 1412 N N . GLU B 1 28 ? 16.828 8.266 2.629 1 92.5 28 GLU B N 1
ATOM 1413 C CA . GLU B 1 28 ? 16.469 9.484 3.346 1 92.5 28 GLU B CA 1
ATOM 1414 C C . GLU B 1 28 ? 15.031 9.445 3.85 1 92.5 28 GLU B C 1
ATOM 1416 O O . GLU B 1 28 ? 14.75 9.859 4.973 1 92.5 28 GLU B O 1
ATOM 1421 N N . ARG B 1 29 ? 14.156 8.93 3.021 1 93.75 29 ARG B N 1
ATOM 1422 C CA . ARG B 1 29 ? 12.75 8.812 3.41 1 93.75 29 ARG B CA 1
ATOM 1423 C C . ARG B 1 29 ? 12.586 7.852 4.582 1 93.75 29 ARG B C 1
ATOM 1425 O O . ARG B 1 29 ? 11.875 8.156 5.543 1 93.75 29 ARG B O 1
ATOM 1432 N N . GLN B 1 30 ? 13.273 6.73 4.504 1 94.12 30 GLN B N 1
ATOM 1433 C CA . GLN B 1 30 ? 13.211 5.738 5.57 1 94.12 30 GLN B CA 1
ATOM 1434 C C . GLN B 1 30 ? 13.672 6.324 6.898 1 94.12 30 GLN B C 1
ATOM 1436 O O . GLN B 1 30 ? 13.023 6.141 7.93 1 94.12 30 GLN B O 1
ATOM 1441 N N . LYS B 1 31 ? 14.797 6.988 6.844 1 94.94 31 LYS B N 1
ATOM 1442 C CA . LYS B 1 31 ? 15.352 7.598 8.047 1 94.94 31 LYS B CA 1
ATOM 1443 C C . LYS B 1 31 ? 14.406 8.656 8.609 1 94.94 31 LYS B C 1
ATOM 1445 O O . LYS B 1 31 ? 14.117 8.664 9.812 1 94.94 31 LYS B O 1
ATOM 1450 N N . LEU B 1 32 ? 13.969 9.492 7.742 1 94.88 32 LEU B N 1
ATOM 1451 C CA . LEU B 1 32 ? 13.078 10.578 8.125 1 94.88 32 LEU B CA 1
ATOM 1452 C C . LEU B 1 32 ? 11.797 10.031 8.75 1 94.88 32 LEU B C 1
ATOM 1454 O O . LEU B 1 32 ? 11.398 10.469 9.828 1 94.88 32 LEU B O 1
ATOM 1458 N N . GLU B 1 33 ? 11.164 9.062 8.125 1 96.31 33 GLU B N 1
ATOM 1459 C CA . GLU B 1 33 ? 9.922 8.477 8.617 1 96.31 33 GLU B CA 1
ATOM 1460 C C . GLU B 1 33 ? 10.125 7.793 9.969 1 96.31 33 GLU B C 1
ATOM 1462 O O . GLU B 1 33 ? 9.305 7.938 10.875 1 96.31 33 GLU B O 1
ATOM 1467 N N . SER B 1 34 ? 11.242 7.039 10.008 1 96.19 34 SER B N 1
ATOM 1468 C CA . SER B 1 34 ? 11.5 6.324 11.258 1 96.19 34 SER B CA 1
ATOM 1469 C C . SER B 1 34 ? 11.57 7.285 12.438 1 96.19 34 SER B C 1
ATOM 1471 O O . SER B 1 34 ? 11.016 7.008 13.5 1 96.19 34 SER B O 1
ATOM 1473 N N . GLU B 1 35 ? 12.211 8.406 12.273 1 96.44 35 GLU B N 1
ATOM 1474 C CA . GLU B 1 35 ? 12.359 9.398 13.336 1 96.44 35 GLU B CA 1
ATOM 1475 C C . GLU B 1 35 ? 11.031 10.055 13.672 1 96.44 35 GLU B C 1
ATOM 1477 O O . GLU B 1 35 ? 10.672 10.18 14.844 1 96.44 35 GLU B O 1
ATOM 1482 N N . ILE B 1 36 ? 10.289 10.391 12.711 1 96.88 36 ILE B N 1
ATOM 1483 C CA . ILE B 1 36 ? 9.031 11.102 12.891 1 96.88 36 ILE B CA 1
ATOM 1484 C C . ILE B 1 36 ? 7.996 10.164 13.516 1 96.88 36 ILE B C 1
ATOM 1486 O O . ILE B 1 36 ? 7.273 10.547 14.438 1 96.88 36 ILE B O 1
ATOM 1490 N N . ILE B 1 37 ? 7.961 8.945 13.023 1 96.75 37 ILE B N 1
ATOM 1491 C CA . ILE B 1 37 ? 6.992 7.969 13.508 1 96.75 37 ILE B CA 1
ATOM 1492 C C . ILE B 1 37 ? 7.266 7.66 14.977 1 96.75 37 ILE B C 1
ATOM 1494 O O . ILE B 1 37 ? 6.34 7.598 15.789 1 96.75 37 ILE B O 1
ATOM 1498 N N . ARG B 1 38 ? 8.516 7.5 15.281 1 94.75 38 ARG B N 1
ATOM 1499 C CA . ARG B 1 38 ? 8.883 7.258 16.672 1 94.75 38 ARG B CA 1
ATOM 1500 C C . ARG B 1 38 ? 8.398 8.391 17.578 1 94.75 38 ARG B C 1
ATOM 1502 O O . ARG B 1 38 ? 7.875 8.141 18.656 1 94.75 38 ARG B O 1
ATOM 1509 N N . GLN B 1 39 ? 8.531 9.602 17.156 1 93.12 39 GLN B N 1
ATOM 1510 C CA . GLN B 1 39 ? 8.094 10.773 17.906 1 93.12 39 GLN B CA 1
ATOM 1511 C C . GLN B 1 39 ? 6.578 10.797 18.062 1 93.12 39 GLN B C 1
ATOM 1513 O O . GLN B 1 39 ? 6.062 11.125 19.125 1 93.12 39 GLN B O 1
ATOM 1518 N N . CYS B 1 40 ? 5.867 10.445 17.047 1 93.19 40 CYS B N 1
ATOM 1519 C CA . CYS B 1 40 ? 4.41 10.445 17.062 1 93.19 40 CYS B CA 1
ATOM 1520 C C . CYS B 1 40 ? 3.881 9.367 18.016 1 93.19 40 CYS B C 1
ATOM 1522 O O . CYS B 1 40 ? 2.975 9.625 18.797 1 93.19 40 CYS B O 1
ATOM 1524 N N . VAL B 1 41 ? 4.43 8.164 17.922 1 88.94 41 VAL B N 1
ATOM 1525 C CA . VAL B 1 41 ? 3.945 7.016 18.688 1 88.94 41 VAL B CA 1
ATOM 1526 C C . VAL B 1 41 ? 4.289 7.184 20.156 1 88.94 41 VAL B C 1
ATOM 1528 O O . VAL B 1 41 ? 3.527 6.754 21.031 1 88.94 41 VAL B O 1
ATOM 1531 N N . SER B 1 42 ? 5.391 7.852 20.438 1 88.69 42 SER B N 1
ATOM 1532 C CA . SER B 1 42 ? 5.859 8.016 21.812 1 88.69 42 SER B CA 1
ATOM 1533 C C . SER B 1 42 ? 5.117 9.141 22.516 1 88.69 42 SER B C 1
ATOM 1535 O O . SER B 1 42 ? 5.199 9.273 23.75 1 88.69 42 SER B O 1
ATOM 1537 N N . ARG B 1 43 ? 4.449 9.891 21.828 1 83.12 43 ARG B N 1
ATOM 1538 C CA . ARG B 1 43 ? 3.787 11.055 22.422 1 83.12 43 ARG B CA 1
ATOM 1539 C C . ARG B 1 43 ? 2.49 10.648 23.109 1 83.12 43 ARG B C 1
ATOM 1541 O O . ARG B 1 43 ? 1.798 9.734 22.672 1 83.12 43 ARG B O 1
ATOM 1548 N N . ASN B 1 44 ? 2.211 11.289 24.156 1 74.5 44 ASN B N 1
ATOM 1549 C CA . ASN B 1 44 ? 0.99 11.07 24.922 1 74.5 44 ASN B CA 1
ATOM 1550 C C . ASN B 1 44 ? -0.193 11.82 24.328 1 74.5 44 ASN B C 1
ATOM 1552 O O . ASN B 1 44 ? -0.013 12.852 23.656 1 74.5 44 ASN B O 1
ATOM 1556 N N . GLU B 1 45 ? -1.352 11.297 24.5 1 66.94 45 GLU B N 1
ATOM 1557 C CA . GLU B 1 45 ? -2.594 11.82 23.938 1 66.94 45 GLU B CA 1
ATOM 1558 C C . GLU B 1 45 ? -2.832 13.266 24.375 1 66.94 45 GLU B C 1
ATOM 1560 O O . GLU B 1 45 ? -3.588 13.992 23.734 1 66.94 45 GLU B O 1
ATOM 1565 N N . GLN B 1 46 ? -2.113 13.695 25.312 1 71.25 46 GLN B N 1
ATOM 1566 C CA . GLN B 1 46 ? -2.348 15.023 25.859 1 71.25 46 GLN B CA 1
ATOM 1567 C C . GLN B 1 46 ? -1.494 16.078 25.141 1 71.25 46 GLN B C 1
ATOM 1569 O O . GLN B 1 46 ? -1.705 17.281 25.312 1 71.25 46 GLN B O 1
ATOM 1574 N N . MET B 1 47 ? -0.685 15.57 24.281 1 69.12 47 MET B N 1
ATOM 1575 C CA . MET B 1 47 ? 0.22 16.5 23.609 1 69.12 47 MET B CA 1
ATOM 1576 C C . MET B 1 47 ? -0.41 17.047 22.344 1 69.12 47 MET B C 1
ATOM 1578 O O . MET B 1 47 ? -1.359 16.469 21.812 1 69.12 47 MET B O 1
ATOM 1582 N N . SER B 1 48 ? 0.102 18.219 21.922 1 82.25 48 SER B N 1
ATOM 1583 C CA . SER B 1 48 ? -0.374 18.875 20.703 1 82.25 48 SER B CA 1
ATOM 1584 C C . SER B 1 48 ? -0.198 17.969 19.484 1 82.25 48 SER B C 1
ATOM 1586 O O . SER B 1 48 ? 0.689 17.125 19.469 1 82.25 48 SER B O 1
ATOM 1588 N N . PHE B 1 49 ? -1.042 18.109 18.516 1 89.75 49 PHE B N 1
ATOM 1589 C CA . PHE B 1 49 ? -1.003 17.297 17.312 1 89.75 49 PHE B CA 1
ATOM 1590 C C . PHE B 1 49 ? 0.041 17.828 16.344 1 89.75 49 PHE B C 1
ATOM 1592 O O . PHE B 1 49 ? 0.095 17.391 15.188 1 89.75 49 PHE B O 1
ATOM 1599 N N . THR B 1 50 ? 0.84 18.797 16.875 1 94.25 50 THR B N 1
ATOM 1600 C CA . THR B 1 50 ? 1.853 19.391 15.992 1 94.25 50 THR B CA 1
ATOM 1601 C C . THR B 1 50 ? 3.201 19.469 16.703 1 94.25 50 THR B C 1
ATOM 1603 O O . THR B 1 50 ? 3.258 19.672 17.922 1 94.25 50 THR B O 1
ATOM 1606 N N . PHE B 1 51 ? 4.258 19.25 16 1 94.56 51 PHE B N 1
ATOM 1607 C CA . PHE B 1 51 ? 5.613 19.484 16.484 1 94.56 51 PHE B CA 1
ATOM 1608 C C . PHE B 1 51 ? 6.578 19.703 15.328 1 94.56 51 PHE B C 1
ATOM 1610 O O . PHE B 1 51 ? 6.207 19.531 14.164 1 94.56 51 PHE B O 1
ATOM 1617 N N . H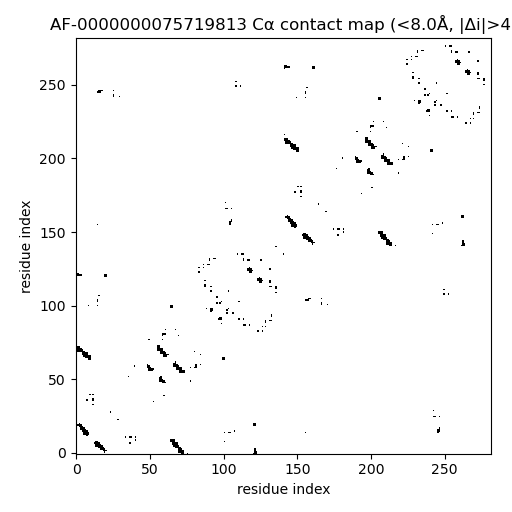IS B 1 52 ? 7.762 20.109 15.68 1 95.19 52 HIS B N 1
ATOM 1618 C CA . HIS B 1 52 ? 8.766 20.344 14.641 1 95.19 52 HIS B CA 1
ATOM 1619 C C . HIS B 1 52 ? 9.812 19.234 14.625 1 95.19 52 HIS B C 1
ATOM 1621 O O . HI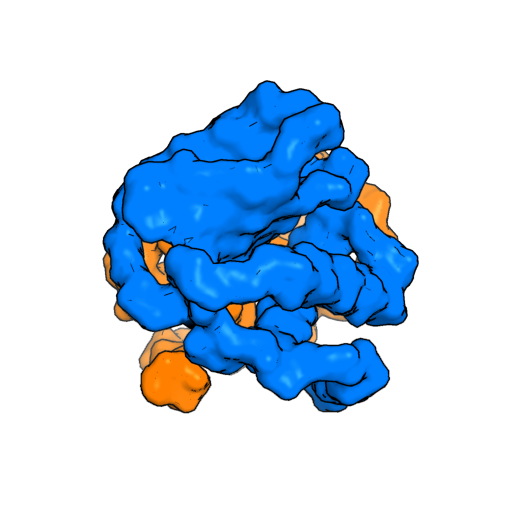S B 1 52 ? 10.219 18.734 15.68 1 95.19 52 HIS B O 1
ATOM 1627 N N . HIS B 1 53 ? 10.211 18.797 13.477 1 94.62 53 HIS B N 1
ATOM 1628 C CA . HIS B 1 53 ? 11.359 17.938 13.219 1 94.62 53 HIS B CA 1
ATOM 1629 C C . HIS B 1 53 ? 12.305 18.562 12.203 1 94.62 53 HIS B C 1
ATOM 1631 O O . HIS B 1 53 ? 12.047 18.516 10.992 1 94.62 53 HIS B O 1
ATOM 1637 N N . GLY B 1 54 ? 13.367 19.141 12.711 1 92.12 54 GLY B N 1
ATOM 1638 C CA . GLY B 1 54 ? 14.195 19.953 11.828 1 92.12 54 GLY B CA 1
ATOM 1639 C C . GLY B 1 54 ? 13.438 21.125 11.211 1 92.12 54 GLY B C 1
ATOM 1640 O O . GLY B 1 54 ? 12.82 21.922 11.93 1 92.12 54 GLY B O 1
ATOM 1641 N N . ASP B 1 55 ? 13.438 21.156 9.875 1 90.81 55 ASP B N 1
ATOM 1642 C CA . ASP B 1 55 ? 12.789 22.266 9.172 1 90.81 55 ASP B CA 1
ATOM 1643 C C . ASP B 1 55 ? 11.359 21.906 8.789 1 90.81 55 ASP B C 1
ATOM 1645 O O . ASP B 1 55 ? 10.672 22.688 8.133 1 90.81 55 ASP B O 1
ATOM 1649 N N . LEU B 1 56 ? 10.977 20.781 9.242 1 93.75 56 LEU B N 1
ATOM 1650 C CA . LEU B 1 56 ? 9.633 20.328 8.891 1 93.75 56 LEU B CA 1
ATOM 1651 C C . LEU B 1 56 ? 8.664 20.547 10.047 1 93.75 56 LEU B C 1
ATOM 1653 O O . LEU B 1 56 ? 9.023 20.344 11.211 1 93.75 56 LEU B O 1
ATOM 1657 N N . LYS B 1 57 ? 7.52 21.078 9.719 1 97.19 57 LYS B N 1
ATOM 1658 C CA . LYS B 1 57 ? 6.395 21.078 10.656 1 97.19 57 LYS B CA 1
ATOM 1659 C C . LYS B 1 57 ? 5.543 19.812 10.5 1 97.19 57 LYS B C 1
ATOM 1661 O O . LYS B 1 57 ? 5.059 19.531 9.398 1 97.19 57 LYS B O 1
ATOM 1666 N N . ILE B 1 58 ? 5.367 19.031 11.594 1 97.69 58 ILE B N 1
ATOM 1667 C CA . ILE B 1 58 ? 4.645 17.766 11.547 1 97.69 58 ILE B CA 1
ATOM 1668 C C . ILE B 1 58 ? 3.266 17.938 12.172 1 97.69 58 ILE B C 1
ATOM 1670 O O . ILE B 1 58 ? 3.133 18.531 13.242 1 97.69 58 ILE B O 1
ATOM 1674 N N . VAL B 1 59 ? 2.27 17.547 11.477 1 97.44 59 VAL B N 1
ATOM 1675 C CA . VAL B 1 59 ? 0.908 17.438 11.992 1 97.44 59 VAL B CA 1
ATOM 1676 C C . VAL B 1 59 ? 0.479 15.969 12.016 1 97.44 59 VAL B C 1
ATOM 1678 O O . VAL B 1 59 ? 0.647 15.25 11.023 1 97.44 59 VAL B O 1
ATOM 1681 N N . TYR B 1 60 ? -0.017 15.492 13.117 1 96.69 60 TYR B N 1
ATOM 1682 C CA . TYR B 1 60 ? -0.406 14.094 13.156 1 96.69 60 TYR B CA 1
ATOM 1683 C C . TYR B 1 60 ? -1.648 13.891 14.016 1 96.69 60 TYR B C 1
ATOM 1685 O O . TYR B 1 60 ? -2 14.766 14.82 1 96.69 60 TYR B O 1
ATOM 1693 N N . LYS B 1 61 ? -2.32 12.867 13.828 1 94.44 61 LYS B N 1
ATOM 1694 C CA . LYS B 1 61 ? -3.518 12.492 14.578 1 94.44 61 LYS B CA 1
ATOM 1695 C C . LYS B 1 61 ? -3.676 10.977 14.633 1 94.44 61 LYS B C 1
ATOM 1697 O O . LYS B 1 61 ? -3.42 10.281 13.648 1 94.44 61 LYS B O 1
ATOM 1702 N N . ARG B 1 62 ? -4.09 10.484 15.734 1 91.62 62 ARG B N 1
ATOM 1703 C CA . ARG B 1 62 ? -4.305 9.055 15.93 1 91.62 62 ARG B CA 1
ATOM 1704 C C . ARG B 1 62 ? -5.785 8.703 15.812 1 91.62 62 ARG B C 1
ATOM 1706 O O . ARG B 1 62 ? -6.637 9.383 16.391 1 91.62 62 ARG B O 1
ATOM 1713 N N . TYR B 1 63 ? -6.07 7.668 15.008 1 88.38 63 TYR B N 1
ATOM 1714 C CA . TYR B 1 63 ? -7.406 7.105 14.867 1 88.38 63 TYR B CA 1
ATOM 1715 C C . TYR B 1 63 ? -7.445 5.66 15.352 1 88.38 63 TYR B C 1
ATOM 1717 O O . TYR B 1 63 ? -7.352 4.727 14.555 1 88.38 63 TYR B O 1
ATOM 1725 N N . LEU B 1 64 ? -7.551 5.363 16.5 1 84.69 64 LEU B N 1
ATOM 1726 C CA . LEU B 1 64 ? -7.586 4.074 17.188 1 84.69 64 LEU B CA 1
ATOM 1727 C C . LEU B 1 64 ? -6.305 3.289 16.922 1 84.69 64 LEU B C 1
ATOM 1729 O O . LEU B 1 64 ? -5.348 3.381 17.703 1 84.69 64 LEU B O 1
ATOM 1733 N N . ALA B 1 65 ? -6.188 2.625 15.742 1 87.5 65 ALA B N 1
ATOM 1734 C CA . ALA B 1 65 ? -5.023 1.772 15.523 1 87.5 65 ALA B CA 1
ATOM 1735 C C . ALA B 1 65 ? -4.164 2.303 14.383 1 87.5 65 ALA B C 1
ATOM 1737 O O . ALA B 1 65 ? -3.33 1.576 13.836 1 87.5 65 ALA B O 1
ATOM 1738 N N . ILE B 1 66 ? -4.449 3.656 14.039 1 93.19 66 ILE B N 1
ATOM 1739 C CA . ILE B 1 66 ? -3.703 4.215 12.922 1 93.19 66 ILE B CA 1
ATOM 1740 C C . ILE B 1 66 ? -3.297 5.652 13.234 1 93.19 66 ILE B C 1
ATOM 1742 O O . ILE B 1 66 ? -4.031 6.379 13.906 1 93.19 66 ILE B O 1
ATOM 1746 N N . TYR B 1 67 ? -2.143 6.027 12.781 1 94.44 67 TYR B N 1
ATOM 1747 C CA . TYR B 1 67 ? -1.669 7.406 12.828 1 94.44 67 TYR B CA 1
ATOM 1748 C C . TYR B 1 67 ? -1.677 8.031 11.438 1 94.44 67 TYR B C 1
ATOM 1750 O O . TYR B 1 67 ? -1.203 7.426 10.477 1 94.44 67 TYR B O 1
ATOM 1758 N N . CYS B 1 68 ? -2.189 9.219 11.375 1 96.88 68 CYS B N 1
ATOM 1759 C CA . CYS B 1 68 ? -1.994 10.062 10.203 1 96.88 68 CYS B CA 1
ATOM 1760 C C . CYS B 1 68 ? -0.917 11.109 10.461 1 96.88 68 CYS B C 1
ATOM 1762 O O . CYS B 1 68 ? -0.945 11.797 11.477 1 96.88 68 CYS B O 1
ATOM 1764 N N . ILE B 1 69 ? -0.014 11.18 9.547 1 97.75 69 ILE B N 1
ATOM 1765 C CA . ILE B 1 69 ? 1.112 12.086 9.727 1 97.75 69 ILE B CA 1
ATOM 1766 C C . ILE B 1 69 ? 1.334 12.883 8.445 1 97.75 69 ILE B C 1
ATOM 1768 O O . ILE B 1 69 ? 1.406 12.312 7.352 1 97.75 69 ILE B O 1
ATOM 1772 N N . ALA B 1 70 ? 1.449 14.195 8.578 1 98.44 70 ALA B N 1
ATOM 1773 C CA . ALA B 1 70 ? 1.793 15.055 7.445 1 98.44 70 ALA B CA 1
ATOM 1774 C C . ALA B 1 70 ? 2.936 16 7.805 1 98.44 70 ALA B C 1
ATOM 1776 O O . ALA B 1 70 ? 2.979 16.547 8.914 1 98.44 70 ALA B O 1
ATOM 1777 N N . ALA B 1 71 ? 3.881 16.062 6.961 1 97.69 71 ALA B N 1
ATOM 1778 C CA . ALA B 1 71 ? 4.852 17.156 7.031 1 97.69 71 ALA B CA 1
ATOM 1779 C C . ALA B 1 71 ? 4.418 18.328 6.164 1 97.69 71 ALA B C 1
ATOM 1781 O O . ALA B 1 71 ? 4.094 18.156 4.984 1 97.69 71 ALA B O 1
ATOM 1782 N N . VAL B 1 72 ? 4.426 19.531 6.754 1 97.5 72 VAL B N 1
ATOM 1783 C CA . VAL B 1 72 ? 3.887 20.672 6.031 1 97.5 72 VAL B CA 1
ATOM 1784 C C . VAL B 1 72 ? 4.867 21.844 6.113 1 97.5 72 VAL B C 1
ATOM 1786 O O . VAL B 1 72 ? 5.781 21.844 6.941 1 97.5 72 VAL B O 1
ATOM 1789 N N . GLU B 1 73 ? 4.676 22.719 5.258 1 94.94 73 GLU B N 1
ATOM 1790 C CA . GLU B 1 73 ? 5.461 23.953 5.312 1 94.94 73 GLU B CA 1
ATOM 1791 C C . GLU B 1 73 ? 5.113 24.781 6.547 1 94.94 73 GLU B C 1
ATOM 1793 O O . GLU B 1 73 ? 4.008 24.672 7.086 1 94.94 73 GLU B O 1
ATOM 1798 N N . GLU B 1 74 ? 5.945 25.656 6.91 1 94.12 74 GLU B N 1
ATOM 1799 C CA . GLU B 1 74 ? 5.828 26.438 8.141 1 94.12 74 GLU B CA 1
ATOM 1800 C C . GLU B 1 74 ? 4.562 27.281 8.141 1 94.12 74 GLU B C 1
ATOM 1802 O O . GLU B 1 74 ? 3.914 27.438 9.18 1 94.12 74 GLU B O 1
ATOM 1807 N N . ASP B 1 75 ? 4.152 27.719 7.062 1 93.19 75 ASP B N 1
ATOM 1808 C CA . ASP B 1 75 ? 3.037 28.672 6.996 1 93.19 75 ASP B CA 1
ATOM 1809 C C . ASP B 1 75 ? 1.721 27.938 6.742 1 93.19 75 ASP B C 1
ATOM 1811 O O . ASP B 1 75 ? 0.669 28.562 6.617 1 93.19 75 ASP B O 1
ATOM 1815 N N . SER B 1 76 ? 1.791 26.672 6.797 1 92.81 76 SER B N 1
ATOM 1816 C CA . SER B 1 76 ? 0.577 25.906 6.535 1 92.81 76 SER B CA 1
ATOM 1817 C C . SER B 1 76 ? -0.378 25.969 7.727 1 92.81 76 SER B C 1
ATOM 1819 O O . SER B 1 76 ? 0.058 26.078 8.875 1 92.81 76 SER B O 1
ATOM 1821 N N . ASN B 1 77 ? -1.604 25.969 7.465 1 93.69 77 ASN B N 1
ATOM 1822 C CA . ASN B 1 77 ? -2.66 25.938 8.469 1 93.69 77 ASN B CA 1
ATOM 1823 C C . ASN B 1 77 ? -2.857 24.531 9.047 1 93.69 77 ASN B C 1
ATOM 1825 O O . ASN B 1 77 ? -3.344 23.641 8.352 1 93.69 77 ASN B O 1
ATOM 1829 N N . GLU B 1 78 ? -2.562 24.359 10.219 1 93.5 78 GLU B N 1
ATOM 1830 C CA . GLU B 1 78 ? -2.596 23.062 10.875 1 93.5 78 GLU B CA 1
ATOM 1831 C C . GLU B 1 78 ? -4.023 22.516 10.969 1 93.5 78 GLU B C 1
ATOM 1833 O O . GLU B 1 78 ? -4.25 21.312 10.867 1 93.5 78 GLU B O 1
ATOM 1838 N N . ILE B 1 79 ? -4.93 23.469 11.172 1 93.5 79 ILE B N 1
ATOM 1839 C CA . ILE B 1 79 ? -6.332 23.078 11.281 1 93.5 79 ILE B CA 1
ATOM 1840 C C . ILE B 1 79 ? -6.809 22.484 9.961 1 93.5 79 ILE B C 1
ATOM 1842 O O . ILE B 1 79 ? -7.562 21.5 9.953 1 93.5 79 ILE B O 1
ATOM 1846 N N . ALA B 1 80 ? -6.383 23.047 8.898 1 95.69 80 ALA B N 1
ATOM 1847 C CA . ALA B 1 80 ? -6.738 22.531 7.574 1 95.69 80 ALA B CA 1
ATOM 1848 C C . ALA B 1 80 ? -6.215 21.109 7.379 1 95.69 80 ALA B C 1
ATOM 1850 O O . ALA B 1 80 ? -6.891 20.266 6.785 1 95.69 80 ALA B O 1
ATOM 1851 N N . VAL B 1 81 ? -5.074 20.844 7.922 1 96.94 81 VAL B N 1
ATOM 1852 C CA . VAL B 1 81 ? -4.449 19.547 7.773 1 96.94 81 VAL B CA 1
ATOM 1853 C C . VAL B 1 81 ? -5.207 18.516 8.609 1 96.94 81 VAL B C 1
ATOM 1855 O O . VAL B 1 81 ? -5.508 17.422 8.125 1 96.94 81 VAL B O 1
ATOM 1858 N N . VAL B 1 82 ? -5.543 18.906 9.789 1 95.62 82 VAL B N 1
ATOM 1859 C CA . VAL B 1 82 ? -6.305 18.016 10.656 1 95.62 82 VAL B CA 1
ATOM 1860 C C . VAL B 1 82 ? -7.676 17.734 10.039 1 95.62 82 VAL B C 1
ATOM 1862 O O . VAL B 1 82 ? -8.148 16.594 10.039 1 95.62 82 VAL B O 1
ATOM 1865 N N . SER B 1 83 ? -8.25 18.797 9.508 1 96.31 83 SER B N 1
ATOM 1866 C CA . SER B 1 83 ? -9.531 18.656 8.828 1 96.31 83 SER B CA 1
ATOM 1867 C C . SER B 1 83 ? -9.422 17.719 7.625 1 96.31 83 SER B C 1
ATOM 1869 O O . SER B 1 83 ? -10.336 16.938 7.348 1 96.31 83 SER B O 1
ATOM 1871 N N . PHE B 1 84 ? -8.336 17.797 6.953 1 97.25 84 PHE B N 1
ATOM 1872 C CA . PHE B 1 84 ? -8.07 16.906 5.832 1 97.25 84 PHE B CA 1
ATOM 1873 C C . PHE B 1 84 ? -8 15.461 6.305 1 97.25 84 PHE B C 1
ATOM 1875 O O . PHE B 1 84 ? -8.57 14.562 5.676 1 97.25 84 PHE B O 1
ATOM 1882 N N . PHE B 1 85 ? -7.293 15.172 7.441 1 97 85 PHE B N 1
ATOM 1883 C CA . PHE B 1 85 ? -7.238 13.82 7.984 1 97 85 PHE B CA 1
ATOM 1884 C C . PHE B 1 85 ? -8.641 13.266 8.188 1 97 85 PHE B C 1
ATOM 1886 O O . PHE B 1 85 ? -8.969 12.195 7.664 1 97 85 PHE B O 1
ATOM 1893 N N . ASP B 1 86 ? -9.43 14.094 8.836 1 95.06 86 ASP B N 1
ATOM 1894 C CA . ASP B 1 86 ? -10.789 13.672 9.156 1 95.06 86 ASP B CA 1
ATOM 1895 C C . ASP B 1 86 ? -11.609 13.438 7.891 1 95.06 86 ASP B C 1
ATOM 1897 O O . ASP B 1 86 ? -12.312 12.43 7.777 1 95.06 86 ASP B O 1
ATOM 1901 N N . PHE B 1 87 ? -11.477 14.367 7.043 1 96.31 87 PHE B N 1
ATOM 1902 C CA . PHE B 1 87 ? -12.18 14.297 5.77 1 96.31 87 PHE B CA 1
ATOM 1903 C C . PHE B 1 87 ? -11.789 13.047 5 1 96.31 87 PHE B C 1
ATOM 1905 O O . PHE B 1 87 ? -12.656 12.328 4.492 1 96.31 87 PHE B O 1
ATOM 1912 N N . PHE B 1 88 ? -10.57 12.734 4.91 1 96.75 88 PHE B N 1
ATOM 1913 C CA . PHE B 1 88 ? -10.023 11.578 4.207 1 96.75 88 PHE B CA 1
ATOM 1914 C C . PHE B 1 88 ? -10.562 10.281 4.797 1 96.75 88 PHE B C 1
ATOM 1916 O O . PHE B 1 88 ? -11.07 9.43 4.07 1 96.75 88 PHE B O 1
ATOM 1923 N N . PHE B 1 89 ? -10.578 10.141 6.086 1 93.75 89 PHE B N 1
ATOM 1924 C CA . PHE B 1 89 ? -11.008 8.914 6.746 1 93.75 89 PHE B CA 1
ATOM 1925 C C . PHE B 1 89 ? -12.523 8.766 6.676 1 93.75 89 PHE B C 1
ATOM 1927 O O . PHE B 1 89 ? -13.039 7.648 6.555 1 93.75 89 PHE B O 1
ATOM 1934 N N . GLN B 1 90 ? -13.203 9.891 6.727 1 92.75 90 GLN B N 1
ATOM 1935 C CA . GLN B 1 90 ? -14.656 9.844 6.566 1 92.75 90 GLN B CA 1
ATOM 1936 C C . GLN B 1 90 ? -15.031 9.359 5.172 1 92.75 90 GLN B C 1
ATOM 1938 O O . GLN B 1 90 ? -15.977 8.578 5.016 1 92.75 90 GLN B O 1
ATOM 1943 N N . THR B 1 91 ? -14.312 9.852 4.223 1 93.88 91 THR B N 1
ATOM 1944 C CA . THR B 1 91 ? -14.539 9.445 2.84 1 93.88 91 THR B CA 1
ATOM 1945 C C . THR B 1 91 ? -14.305 7.949 2.674 1 93.88 91 THR B C 1
ATOM 1947 O O . THR B 1 91 ? -15.133 7.246 2.092 1 93.88 91 THR B O 1
ATOM 1950 N N . LEU B 1 92 ? -13.211 7.453 3.24 1 91.5 92 LEU B N 1
ATOM 1951 C CA . LEU B 1 92 ? -12.883 6.035 3.135 1 91.5 92 LEU B CA 1
ATOM 1952 C C . LEU B 1 92 ? -13.891 5.184 3.896 1 91.5 92 LEU B C 1
ATOM 1954 O O . LEU B 1 92 ? -14.273 4.105 3.434 1 91.5 92 LEU B O 1
ATOM 1958 N N . ARG B 1 93 ? -14.266 5.672 5.012 1 89.75 93 ARG B N 1
ATOM 1959 C CA . ARG B 1 93 ? -15.266 4.965 5.809 1 89.75 93 ARG B CA 1
ATOM 1960 C C . ARG B 1 93 ? -16.562 4.793 5.035 1 89.75 93 ARG B C 1
ATOM 1962 O O . ARG B 1 93 ? -17.203 3.736 5.098 1 89.75 93 ARG B O 1
ATOM 1969 N N . GLU B 1 94 ? -16.938 5.82 4.41 1 87.31 94 GLU B N 1
ATOM 1970 C CA . GLU B 1 94 ? -18.156 5.766 3.625 1 87.31 94 GLU B CA 1
ATOM 1971 C C . GLU B 1 94 ? -18.047 4.762 2.48 1 87.31 94 GLU B C 1
ATOM 1973 O O . GLU B 1 94 ? -19.016 4.09 2.135 1 87.31 94 GLU B O 1
ATOM 1978 N N . TYR B 1 95 ? -16.875 4.648 2.021 1 81.38 95 TYR B N 1
ATOM 1979 C CA . TYR B 1 95 ? -16.656 3.783 0.866 1 81.38 95 TYR B CA 1
ATOM 1980 C C . TYR B 1 95 ? -16.5 2.33 1.294 1 81.38 95 TYR B C 1
ATOM 1982 O O . TYR B 1 95 ? -17.062 1.429 0.679 1 81.38 95 TYR B O 1
ATOM 1990 N N . PHE B 1 96 ? -15.711 2.082 2.338 1 80.88 96 PHE B N 1
ATOM 1991 C CA . PHE B 1 96 ? -15.367 0.708 2.693 1 80.88 96 PHE B CA 1
ATOM 1992 C C . PHE B 1 96 ? -16.203 0.233 3.875 1 80.88 96 PHE B C 1
ATOM 1994 O O . PHE B 1 96 ? -16.188 -0.951 4.219 1 80.88 96 PHE B O 1
ATOM 2001 N N . GLY B 1 97 ? -16.922 1.059 4.504 1 81.25 97 GLY B N 1
ATOM 2002 C CA . GLY B 1 97 ? -17.766 0.724 5.645 1 81.25 97 GLY B CA 1
ATOM 2003 C C . GLY B 1 97 ? -17.062 0.92 6.977 1 81.25 97 GLY B C 1
ATOM 2004 O O . GLY B 1 97 ? -17.703 1.243 7.977 1 81.25 97 GLY B O 1
ATOM 2005 N N . ASP B 1 98 ? -15.719 0.616 6.973 1 86.69 98 ASP B N 1
ATOM 2006 C CA . ASP B 1 98 ? -14.953 0.791 8.203 1 86.69 98 ASP B CA 1
ATOM 2007 C C . ASP B 1 98 ? -13.531 1.246 7.902 1 86.69 98 ASP B C 1
ATOM 2009 O O . ASP B 1 98 ? -13.125 1.308 6.742 1 86.69 98 ASP B O 1
ATOM 2013 N N . ILE B 1 99 ? -12.898 1.715 9.008 1 86.62 99 ILE B N 1
ATOM 2014 C CA . ILE B 1 99 ? -11.539 2.207 8.82 1 86.62 99 ILE B CA 1
ATOM 2015 C C . ILE B 1 99 ? -10.602 1.546 9.828 1 86.62 99 ILE B C 1
ATOM 2017 O O . ILE B 1 99 ? -10.484 2.008 10.969 1 86.62 99 ILE B O 1
ATOM 2021 N N . THR B 1 100 ? -10.141 0.478 9.578 1 90.44 100 THR B N 1
ATOM 2022 C CA . THR B 1 100 ? -9.062 -0.175 10.32 1 90.44 100 THR B CA 1
ATOM 2023 C C . THR B 1 100 ? -7.82 -0.332 9.445 1 90.44 100 THR B C 1
ATOM 2025 O O . THR B 1 100 ? -7.848 -0.014 8.258 1 90.44 100 THR B O 1
ATOM 2028 N N . GLU B 1 101 ? -6.816 -0.789 10.07 1 91.19 101 GLU B N 1
ATOM 2029 C CA . GLU B 1 101 ? -5.57 -1.001 9.344 1 91.19 101 GLU B CA 1
ATOM 2030 C C . GLU B 1 101 ? -5.785 -1.905 8.133 1 91.19 101 GLU B C 1
ATOM 2032 O O . GLU B 1 101 ? -5.352 -1.581 7.023 1 91.19 101 GLU B O 1
ATOM 2037 N N . PHE B 1 102 ? -6.574 -2.932 8.328 1 90.06 102 PHE B N 1
ATOM 2038 C CA . PHE B 1 102 ? -6.734 -3.91 7.262 1 90.06 102 PHE B CA 1
ATOM 2039 C C . PHE B 1 102 ? -7.695 -3.396 6.195 1 90.06 102 PHE B C 1
ATOM 2041 O O . PHE B 1 102 ? -7.559 -3.73 5.016 1 90.06 102 PHE B O 1
ATOM 2048 N N . HIS B 1 103 ? -8.68 -2.588 6.609 1 91.5 103 HIS B N 1
ATOM 2049 C CA . HIS B 1 103 ? -9.531 -1.962 5.605 1 91.5 103 HIS B CA 1
ATOM 2050 C C . HIS B 1 103 ? -8.719 -1.073 4.668 1 91.5 103 HIS B C 1
ATOM 2052 O O . HIS B 1 103 ? -8.961 -1.058 3.459 1 91.5 103 HIS B O 1
ATOM 2058 N N . ILE B 1 104 ? -7.75 -0.445 5.219 1 92.38 104 ILE B N 1
ATOM 2059 C CA . ILE B 1 104 ? -6.902 0.417 4.402 1 92.38 104 ILE B CA 1
ATOM 2060 C C . ILE B 1 104 ? -6.008 -0.437 3.508 1 92.38 104 ILE B C 1
ATOM 2062 O O . ILE B 1 104 ? -5.938 -0.217 2.297 1 92.38 104 ILE B O 1
ATOM 2066 N N . LEU B 1 105 ? -5.387 -1.395 4.125 1 93.38 105 LEU B N 1
ATOM 2067 C CA . LEU B 1 105 ? -4.445 -2.258 3.418 1 93.38 105 LEU B CA 1
ATOM 2068 C C . LEU B 1 105 ? -5.105 -2.9 2.205 1 93.38 105 LEU B C 1
ATOM 2070 O O . LEU B 1 105 ? -4.516 -2.951 1.124 1 93.38 105 LEU B O 1
ATOM 2074 N N . TYR B 1 106 ? -6.328 -3.316 2.369 1 93 106 TYR B N 1
ATOM 2075 C CA . TYR B 1 106 ? -6.98 -4.09 1.319 1 93 106 TYR B CA 1
ATOM 2076 C C . TYR B 1 106 ? -7.664 -3.174 0.312 1 93 106 TYR B C 1
ATOM 2078 O O . TYR B 1 106 ? -8.234 -3.645 -0.676 1 93 106 TYR B O 1
ATOM 2086 N N . ASN B 1 107 ? -7.59 -1.838 0.6 1 92.75 107 ASN B N 1
ATOM 2087 C CA . ASN B 1 107 ? -8.172 -0.866 -0.32 1 92.75 107 ASN B CA 1
ATOM 2088 C C . ASN B 1 107 ? -7.184 0.246 -0.66 1 92.75 107 ASN B C 1
ATOM 2090 O O . ASN B 1 107 ? -7.578 1.4 -0.837 1 92.75 107 ASN B O 1
ATOM 2094 N N . LEU B 1 108 ? -5.938 -0.11 -0.687 1 95.88 108 LEU B N 1
ATOM 2095 C CA . LEU B 1 108 ? -4.871 0.857 -0.925 1 95.88 108 LEU B CA 1
ATOM 2096 C C . LEU B 1 108 ? -5.059 1.554 -2.268 1 95.88 108 LEU B C 1
ATOM 2098 O O . LEU B 1 108 ? -4.895 2.771 -2.369 1 95.88 108 LEU B O 1
ATOM 2102 N N . PRO B 1 109 ? -5.457 0.838 -3.352 1 94.81 109 PRO B N 1
ATOM 2103 C CA . PRO B 1 109 ? -5.68 1.546 -4.613 1 94.81 109 PRO B CA 1
ATOM 2104 C C . PRO B 1 109 ? -6.73 2.65 -4.492 1 94.81 109 PRO B C 1
ATOM 2106 O O . PRO B 1 109 ? -6.516 3.764 -4.977 1 94.81 109 PRO B O 1
ATOM 2109 N N . GLN B 1 110 ? -7.797 2.326 -3.805 1 94.12 110 GLN B N 1
ATOM 2110 C CA . GLN B 1 110 ? -8.867 3.299 -3.605 1 94.12 110 GLN B CA 1
ATOM 2111 C C . GLN B 1 110 ? -8.406 4.445 -2.709 1 94.12 110 GLN B C 1
ATOM 2113 O O . GLN B 1 110 ? -8.758 5.605 -2.945 1 94.12 110 GLN B O 1
ATOM 2118 N N . ALA B 1 111 ? -7.672 4.113 -1.717 1 96.31 111 ALA B N 1
ATOM 2119 C CA . ALA B 1 111 ? -7.16 5.137 -0.811 1 96.31 111 ALA B CA 1
ATOM 2120 C C . ALA B 1 111 ? -6.273 6.133 -1.554 1 96.31 111 ALA B C 1
ATOM 2122 O O . ALA B 1 111 ? -6.398 7.344 -1.365 1 96.31 111 ALA B O 1
ATOM 2123 N N . TYR B 1 112 ? -5.391 5.633 -2.41 1 97 112 TYR B N 1
ATOM 2124 C CA . TYR B 1 112 ? -4.52 6.512 -3.182 1 97 112 TYR B CA 1
ATOM 2125 C C . TYR B 1 112 ? -5.324 7.344 -4.172 1 97 112 TYR B C 1
ATOM 2127 O O . TYR B 1 112 ? -5.016 8.516 -4.402 1 97 112 TYR B O 1
ATOM 2135 N N . THR B 1 113 ? -6.324 6.703 -4.766 1 95.25 113 THR B N 1
ATOM 2136 C CA . THR B 1 113 ? -7.176 7.434 -5.695 1 95.25 113 THR B CA 1
ATOM 2137 C C . THR B 1 113 ? -7.883 8.586 -4.992 1 95.25 113 THR B C 1
ATOM 2139 O O . THR B 1 113 ? -7.922 9.703 -5.508 1 95.25 113 THR B O 1
ATOM 2142 N N . ALA B 1 114 ? -8.43 8.305 -3.812 1 96.62 114 ALA B N 1
ATOM 2143 C CA . ALA B 1 114 ? -9.07 9.352 -3.018 1 96.62 114 ALA B CA 1
ATOM 2144 C C . ALA B 1 114 ? -8.078 10.461 -2.672 1 96.62 114 ALA B C 1
ATOM 2146 O O . ALA B 1 114 ? -8.391 11.641 -2.814 1 96.62 114 ALA B O 1
ATOM 2147 N N . LEU B 1 115 ? -6.895 10.062 -2.273 1 97.38 115 LEU B N 1
ATOM 2148 C CA . LEU B 1 115 ? -5.852 11.008 -1.893 1 97.38 115 LEU B CA 1
ATOM 2149 C C . LEU B 1 115 ? -5.496 11.922 -3.059 1 97.38 115 LEU B C 1
ATOM 2151 O O . LEU B 1 115 ? -5.379 13.141 -2.883 1 97.38 115 LEU B O 1
ATOM 2155 N N . ASN B 1 116 ? -5.441 11.367 -4.238 1 95.56 116 ASN B N 1
ATOM 2156 C CA . ASN B 1 116 ? -5.062 12.117 -5.426 1 95.56 116 ASN B CA 1
ATOM 2157 C C . ASN B 1 116 ? -6.164 13.086 -5.852 1 95.56 116 ASN B C 1
ATOM 2159 O O . ASN B 1 116 ? -5.895 14.094 -6.516 1 95.56 116 ASN B O 1
ATOM 2163 N N . GLU B 1 117 ? -7.355 12.727 -5.496 1 95.5 117 GLU B N 1
ATOM 2164 C CA . GLU B 1 117 ? -8.469 13.625 -5.75 1 95.5 117 GLU B CA 1
ATOM 2165 C C . GLU B 1 117 ? -8.469 14.797 -4.77 1 95.5 117 GLU B C 1
ATOM 2167 O O . GLU B 1 117 ? -8.812 15.922 -5.137 1 95.5 117 GLU B O 1
ATOM 2172 N N . ILE B 1 118 ? -8.062 14.555 -3.576 1 97.62 118 ILE B N 1
ATOM 2173 C CA . ILE B 1 118 ? -8.156 15.516 -2.484 1 97.62 118 ILE B CA 1
ATOM 2174 C C . ILE B 1 118 ? -6.961 16.469 -2.516 1 97.62 118 ILE B C 1
ATOM 2176 O O . ILE B 1 118 ? -7.098 17.656 -2.271 1 97.62 118 ILE B O 1
ATOM 2180 N N . ILE B 1 119 ? -5.73 15.914 -2.799 1 97.62 119 ILE B N 1
ATOM 2181 C CA . ILE B 1 119 ? -4.496 16.688 -2.746 1 97.62 119 ILE B CA 1
ATOM 2182 C C . ILE B 1 119 ? -3.848 16.719 -4.129 1 97.62 119 ILE B C 1
ATOM 2184 O O . ILE B 1 119 ? -3.635 15.68 -4.742 1 97.62 119 ILE B O 1
ATOM 2188 N N . VAL B 1 120 ? -3.576 17.828 -4.59 1 96.19 120 VAL B N 1
ATOM 2189 C CA . VAL B 1 120 ? -2.812 18.016 -5.82 1 96.19 120 VAL B CA 1
ATOM 2190 C C . VAL B 1 120 ? -1.597 18.906 -5.543 1 96.19 120 VAL B C 1
ATOM 2192 O O . VAL B 1 120 ? -1.736 20.031 -5.082 1 96.19 120 VAL B O 1
ATOM 2195 N N . ASP B 1 121 ? -0.431 18.375 -5.75 1 95 121 ASP B N 1
ATOM 2196 C CA . ASP B 1 121 ? 0.828 19.094 -5.562 1 95 121 ASP B CA 1
ATOM 2197 C C . ASP B 1 121 ? 0.93 19.672 -4.148 1 95 121 ASP B C 1
ATOM 2199 O O . ASP B 1 121 ? 1.259 20.844 -3.967 1 95 121 ASP B O 1
ATOM 2203 N N . GLY B 1 122 ? 0.427 18.828 -3.221 1 96.56 122 GLY B N 1
ATOM 2204 C CA . GLY B 1 122 ? 0.569 19.172 -1.812 1 96.56 122 GLY B CA 1
ATOM 2205 C C . GLY B 1 122 ? -0.491 20.141 -1.321 1 96.56 122 GLY B C 1
ATOM 2206 O O . GLY B 1 122 ? -0.428 20.609 -0.185 1 96.56 122 GLY B O 1
ATOM 2207 N N . GLN B 1 123 ? -1.423 20.516 -2.188 1 96.81 123 GLN B N 1
ATOM 2208 C CA . GLN B 1 123 ? -2.504 21.422 -1.81 1 96.81 123 GLN B CA 1
ATOM 2209 C C . GLN B 1 123 ? -3.834 20.672 -1.714 1 96.81 123 GLN B C 1
ATOM 2211 O O . GLN B 1 123 ? -4.168 19.875 -2.592 1 96.81 123 GLN B O 1
ATOM 2216 N N . ILE B 1 124 ? -4.531 20.922 -0.686 1 96.75 124 ILE B N 1
ATOM 2217 C CA . ILE B 1 124 ? -5.875 20.375 -0.542 1 96.75 124 ILE B CA 1
ATOM 2218 C C . ILE B 1 124 ? -6.836 21.109 -1.475 1 96.75 124 ILE B C 1
ATOM 2220 O O . ILE B 1 124 ? -7.066 22.297 -1.32 1 96.75 124 ILE B O 1
ATOM 2224 N N . VAL B 1 125 ? -7.473 20.438 -2.422 1 96.38 125 VAL B N 1
ATOM 2225 C CA . VAL B 1 125 ? -8.227 21.141 -3.463 1 96.38 125 VAL B CA 1
ATOM 2226 C C . VAL B 1 125 ? -9.672 20.656 -3.457 1 96.38 125 VAL B C 1
ATOM 2228 O O . VAL B 1 125 ? -10.555 21.328 -3.996 1 96.38 125 VAL B O 1
ATOM 2231 N N . GLU B 1 126 ? -9.922 19.438 -2.984 1 94.44 126 GLU B N 1
ATOM 2232 C CA . GLU B 1 126 ? -11.273 18.891 -2.926 1 94.44 126 GLU B CA 1
ATOM 2233 C C . GLU B 1 126 ? -11.711 18.641 -1.483 1 94.44 126 GLU B C 1
ATOM 2235 O O . GLU B 1 126 ? -11.016 17.938 -0.735 1 94.44 126 GLU B O 1
ATOM 2240 N N . THR B 1 127 ? -12.852 19.219 -1.162 1 90.94 127 THR B N 1
ATOM 2241 C CA . THR B 1 127 ? -13.312 19.094 0.216 1 90.94 127 THR 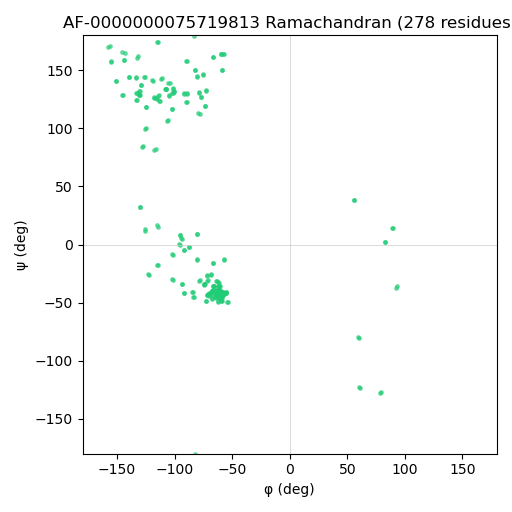B CA 1
ATOM 2242 C C . THR B 1 127 ? -14.727 18.531 0.263 1 90.94 127 THR B C 1
ATOM 2244 O O . THR B 1 127 ? -15.344 18.469 1.331 1 90.94 127 THR B O 1
ATOM 2247 N N . SER B 1 128 ? -15.18 18.047 -0.836 1 93.38 128 SER B N 1
ATOM 2248 C CA . SER B 1 128 ? -16.5 17.438 -0.89 1 93.38 128 SER B CA 1
ATOM 2249 C C . SER B 1 128 ? -16.406 15.906 -0.881 1 93.38 128 SER B C 1
ATOM 2251 O O . SER B 1 128 ? -15.922 15.305 -1.842 1 93.38 128 SER B O 1
ATOM 2253 N N . LYS B 1 129 ? -16.953 15.406 0.151 1 93.25 129 LYS B N 1
ATOM 2254 C CA . LYS B 1 129 ? -16.953 13.953 0.301 1 93.25 129 LYS B CA 1
ATOM 2255 C C . LYS B 1 129 ? -17.719 13.281 -0.839 1 93.25 129 LYS B C 1
ATOM 2257 O O . LYS B 1 129 ? -17.25 12.289 -1.402 1 93.25 129 LYS B O 1
ATOM 2262 N N . GLN B 1 130 ? -18.766 13.898 -1.191 1 92.19 130 GLN B N 1
ATOM 2263 C CA . GLN B 1 130 ? -19.641 13.336 -2.229 1 92.19 130 GLN B CA 1
ATOM 2264 C C . GLN B 1 130 ? -18.906 13.281 -3.572 1 92.19 130 GLN B C 1
ATOM 2266 O O . GLN B 1 130 ? -19.031 12.297 -4.305 1 92.19 130 GLN B O 1
ATOM 2271 N N . LYS B 1 131 ? -18.219 14.289 -3.855 1 94.69 131 LYS B N 1
ATOM 2272 C CA . LYS B 1 131 ? -17.484 14.328 -5.117 1 94.69 131 LYS B CA 1
ATOM 2273 C C . LYS B 1 131 ? -16.406 13.25 -5.164 1 94.69 131 LYS B C 1
ATOM 2275 O O . LYS B 1 131 ? -16.219 12.586 -6.188 1 94.69 131 LYS B O 1
ATOM 2280 N N . VAL B 1 132 ? -15.711 13.031 -4.055 1 95.62 132 VAL B N 1
ATOM 2281 C CA . VAL B 1 132 ? -14.633 12.047 -4 1 95.62 132 VAL B CA 1
ATOM 2282 C C . VAL B 1 132 ? -15.211 10.641 -4.102 1 95.62 132 VAL B C 1
ATOM 2284 O O . VAL B 1 132 ? -14.711 9.805 -4.863 1 95.62 132 VAL B O 1
ATOM 2287 N N . VAL B 1 133 ? -16.312 10.398 -3.422 1 93.06 133 VAL B N 1
ATOM 2288 C CA . VAL B 1 133 ? -16.938 9.078 -3.428 1 93.06 133 VAL B CA 1
ATOM 2289 C C . VAL B 1 133 ? -17.484 8.773 -4.824 1 93.06 133 VAL B C 1
ATOM 2291 O O . VAL B 1 133 ? -17.344 7.648 -5.316 1 93.06 133 VAL B O 1
ATOM 2294 N N . THR B 1 134 ? -18.047 9.812 -5.461 1 92.69 134 THR B N 1
ATOM 2295 C CA . THR B 1 134 ? -18.562 9.648 -6.816 1 92.69 134 THR B CA 1
ATOM 2296 C C . THR B 1 134 ? -17.438 9.297 -7.785 1 92.69 134 THR B C 1
ATOM 2298 O O . THR B 1 134 ? -17.609 8.43 -8.648 1 92.69 134 THR B O 1
ATOM 2301 N N . MET B 1 135 ? -16.375 9.953 -7.621 1 92.19 135 MET B N 1
ATOM 2302 C CA . MET B 1 135 ? -15.211 9.68 -8.461 1 92.19 135 MET B CA 1
ATOM 2303 C C . MET B 1 135 ? -14.711 8.258 -8.25 1 92.19 135 MET B C 1
ATOM 2305 O O . MET B 1 135 ? -14.414 7.551 -9.219 1 92.19 135 MET B O 1
ATOM 2309 N N . LEU B 1 136 ? -14.625 7.773 -6.965 1 92.56 136 LEU B N 1
ATOM 2310 C CA . LEU B 1 136 ? -14.195 6.414 -6.652 1 92.56 136 LEU B CA 1
ATOM 2311 C C . LEU B 1 136 ? -15.125 5.387 -7.293 1 92.56 136 LEU B C 1
ATOM 2313 O O . LEU B 1 136 ? -14.664 4.414 -7.891 1 92.56 136 LEU B O 1
ATOM 2317 N N . ASN B 1 137 ? -16.391 5.691 -7.242 1 90.31 137 ASN B N 1
ATOM 2318 C CA . ASN B 1 137 ? -17.375 4.789 -7.82 1 90.31 137 ASN B CA 1
ATOM 2319 C C . ASN B 1 137 ? -17.25 4.711 -9.336 1 90.31 137 ASN B C 1
ATOM 2321 O O . ASN B 1 137 ? -17.453 3.646 -9.93 1 90.31 137 ASN B O 1
ATOM 2325 N N . SER B 1 138 ? -16.922 5.785 -9.969 1 91.06 138 SER B N 1
ATOM 2326 C CA . SER B 1 138 ? -16.797 5.832 -11.422 1 91.06 138 SER B CA 1
ATOM 2327 C C . SER B 1 138 ? -15.602 5.004 -11.898 1 91.06 138 SER B C 1
ATOM 2329 O O . SER B 1 138 ? -15.586 4.527 -13.039 1 91.06 138 SER B O 1
ATOM 2331 N N . ILE B 1 139 ? -14.578 4.812 -11.055 1 87.44 139 ILE B N 1
ATOM 2332 C CA . ILE B 1 139 ? -13.359 4.125 -11.445 1 87.44 139 ILE B CA 1
ATOM 2333 C C . ILE B 1 139 ? -13.469 2.641 -11.094 1 87.44 139 ILE B C 1
ATOM 2335 O O . ILE B 1 139 ? -13.016 1.782 -11.859 1 87.44 139 ILE B O 1
ATOM 2339 N N . TYR B 1 140 ? -14.148 2.328 -10.016 1 84.19 140 TYR B N 1
ATOM 2340 C CA . TYR B 1 140 ? -14.039 0.969 -9.492 1 84.19 140 TYR B CA 1
ATOM 2341 C C . TYR B 1 140 ? -15.383 0.248 -9.578 1 84.19 140 TYR B C 1
ATOM 2343 O O . TYR B 1 140 ? -15.461 -0.953 -9.312 1 84.19 140 TYR B O 1
ATOM 2351 N N . ILE B 1 141 ? -16.453 0.887 -9.734 1 72.94 141 ILE B N 1
ATOM 2352 C CA . ILE B 1 141 ? -17.75 0.264 -9.93 1 72.94 141 ILE B CA 1
ATOM 2353 C C . ILE B 1 141 ? -18.234 0.519 -11.359 1 72.94 141 ILE B C 1
ATOM 2355 O O . ILE B 1 141 ? -18.016 1.6 -11.906 1 72.94 141 ILE B O 1
#